Protein AF-I4FUQ5-F1 (afdb_monomer_lite)

pLDDT: mean 87.59, std 12.85, range [34.41, 97.81]

Structure (mmCIF, N/CA/C/O backbone):
data_AF-I4FUQ5-F1
#
_entry.id   AF-I4FUQ5-F1
#
loop_
_atom_site.group_PDB
_atom_site.id
_atom_site.type_symbol
_atom_site.label_atom_id
_atom_site.label_alt_id
_atom_site.label_comp_id
_atom_site.label_asym_id
_atom_site.label_entity_id
_atom_site.label_seq_id
_atom_site.pdbx_PDB_ins_code
_atom_site.Cartn_x
_atom_site.Cartn_y
_atom_site.Cartn_z
_atom_site.occupancy
_atom_site.B_iso_or_equiv
_atom_site.auth_seq_id
_atom_site.auth_comp_id
_atom_site.auth_asym_id
_atom_site.auth_atom_id
_atom_site.pdbx_PDB_model_num
ATOM 1 N N . MET A 1 1 ? -8.227 -35.451 20.566 1.00 37.53 1 MET A N 1
ATOM 2 C CA . MET A 1 1 ? -8.868 -35.447 19.232 1.00 37.53 1 MET A CA 1
ATOM 3 C C . MET A 1 1 ? -7.845 -34.927 18.238 1.00 37.53 1 MET A C 1
ATOM 5 O O . MET A 1 1 ? -7.201 -33.934 18.543 1.00 37.53 1 MET A O 1
ATOM 9 N N . SER A 1 2 ? -7.626 -35.629 17.128 1.00 34.41 2 SER A N 1
ATOM 10 C CA . SER A 1 2 ? -6.652 -35.232 16.102 1.00 34.41 2 SER A CA 1
ATOM 11 C C . SER A 1 2 ? -7.108 -33.928 15.433 1.00 34.41 2 SER A C 1
ATOM 13 O O . SER A 1 2 ? -8.205 -33.858 14.884 1.00 34.41 2 SER A O 1
ATOM 15 N N . GLN A 1 3 ? -6.282 -32.884 15.542 1.00 43.22 3 GLN A N 1
ATOM 16 C CA . GLN A 1 3 ? -6.448 -31.605 14.852 1.00 43.22 3 GLN A CA 1
ATOM 17 C C . GLN A 1 3 ? -5.916 -31.748 13.420 1.00 43.22 3 GLN A C 1
ATOM 19 O O . GLN A 1 3 ? -4.783 -31.378 13.137 1.00 43.22 3 GLN A O 1
ATOM 24 N N . ASN A 1 4 ? -6.712 -32.326 12.520 1.00 37.12 4 ASN A N 1
ATOM 25 C CA . ASN A 1 4 ? -6.339 -32.432 11.111 1.00 37.12 4 ASN A CA 1
ATOM 26 C C . ASN A 1 4 ? -7.228 -31.511 10.266 1.00 37.12 4 ASN A C 1
ATOM 28 O O . ASN A 1 4 ? -8.400 -31.808 10.038 1.00 37.12 4 ASN A O 1
ATOM 32 N N . SER A 1 5 ? -6.655 -30.420 9.758 1.00 45.19 5 SER A N 1
ATOM 33 C CA . SER A 1 5 ? -7.225 -29.661 8.641 1.00 45.19 5 SER A CA 1
ATOM 34 C C . SER A 1 5 ? -6.807 -30.342 7.338 1.00 45.19 5 SER A C 1
ATOM 36 O O . SER A 1 5 ? -5.629 -30.345 6.992 1.00 45.19 5 SER A O 1
ATOM 38 N N . ALA A 1 6 ? -7.751 -30.953 6.619 1.00 46.72 6 ALA A N 1
ATOM 39 C CA . ALA A 1 6 ? -7.481 -31.571 5.322 1.00 46.72 6 ALA A CA 1
ATOM 40 C C . ALA A 1 6 ? -7.713 -30.560 4.188 1.00 46.72 6 ALA A C 1
ATOM 42 O O . ALA A 1 6 ? -8.811 -30.020 4.038 1.00 46.72 6 ALA A O 1
ATOM 43 N N . VAL A 1 7 ? -6.689 -30.327 3.365 1.00 49.34 7 VAL A N 1
ATOM 44 C CA . VAL A 1 7 ? -6.833 -29.611 2.092 1.00 49.34 7 VAL A CA 1
ATOM 45 C C . VAL A 1 7 ? -7.525 -30.554 1.108 1.00 49.34 7 VAL A C 1
ATOM 47 O O . VAL A 1 7 ? -6.993 -31.610 0.777 1.00 49.34 7 VAL A O 1
ATOM 50 N N . LEU A 1 8 ? -8.724 -30.195 0.651 1.00 52.91 8 LEU A N 1
ATOM 51 C CA . LEU A 1 8 ? -9.445 -30.943 -0.377 1.00 52.91 8 LEU A CA 1
ATOM 52 C C . LEU A 1 8 ? -9.228 -30.247 -1.720 1.00 52.91 8 LEU A C 1
ATOM 54 O O . LEU A 1 8 ? -9.838 -29.216 -1.989 1.00 52.91 8 LEU A O 1
ATOM 58 N N . GLY A 1 9 ? -8.392 -30.795 -2.600 1.00 56.84 9 GLY A N 1
ATOM 59 C CA . GLY A 1 9 ? -8.381 -30.321 -3.981 1.00 56.84 9 GLY A CA 1
ATOM 60 C C . GLY A 1 9 ? -7.205 -30.757 -4.837 1.00 56.84 9 GLY A C 1
ATOM 61 O O . GLY A 1 9 ? -6.128 -31.073 -4.349 1.00 56.84 9 GLY A O 1
ATOM 62 N N . ASP A 1 10 ? -7.484 -30.734 -6.135 1.00 54.50 10 ASP A N 1
ATOM 63 C CA . ASP A 1 10 ? -6.560 -30.901 -7.249 1.00 54.50 10 ASP A CA 1
ATOM 64 C C . ASP A 1 10 ? -5.435 -29.853 -7.187 1.00 54.50 10 ASP A C 1
ATOM 66 O O . ASP A 1 10 ? -5.699 -28.647 -7.091 1.00 54.50 10 ASP A O 1
ATOM 70 N N . THR A 1 11 ? -4.187 -30.321 -7.228 1.00 53.25 11 THR A N 1
ATOM 71 C CA . THR A 1 11 ? -2.964 -29.514 -7.148 1.00 53.25 11 THR A CA 1
ATOM 72 C C . THR A 1 11 ? -2.898 -28.458 -8.256 1.00 53.25 11 THR A C 1
ATOM 74 O O . THR A 1 11 ? -2.333 -27.388 -8.039 1.00 53.25 11 THR A O 1
ATOM 77 N N . GLU A 1 12 ? -3.533 -28.697 -9.411 1.00 57.34 12 GLU A N 1
ATOM 78 C CA . GLU A 1 12 ? -3.578 -27.736 -10.524 1.00 57.34 12 GLU A CA 1
ATOM 79 C C . GLU A 1 12 ? -4.635 -26.632 -10.349 1.00 57.34 12 GLU A C 1
ATOM 81 O O . GLU A 1 12 ? -4.610 -25.622 -11.052 1.00 57.34 12 GLU A O 1
ATOM 86 N N . LYS A 1 13 ? -5.555 -26.774 -9.383 1.00 56.06 13 LYS A N 1
ATOM 87 C CA . LYS A 1 13 ? -6.654 -25.820 -9.125 1.00 56.06 13 LYS A CA 1
ATOM 88 C C . LYS A 1 13 ? -6.513 -25.066 -7.803 1.00 56.06 13 LYS A C 1
ATOM 90 O O . LYS A 1 13 ? -7.513 -24.604 -7.258 1.00 56.06 13 LYS A O 1
ATOM 95 N N . GLN A 1 14 ? -5.280 -24.949 -7.305 1.00 57.97 14 GLN A N 1
ATOM 96 C CA . GLN A 1 14 ? -4.905 -24.234 -6.075 1.00 57.97 14 GLN A CA 1
ATOM 97 C C . GLN A 1 14 ? -5.532 -24.766 -4.772 1.00 57.97 14 GLN A C 1
ATOM 99 O O . GLN A 1 14 ? -5.456 -24.094 -3.748 1.00 57.97 14 GLN A O 1
ATOM 104 N N . GLY A 1 15 ? -6.092 -25.984 -4.768 1.00 58.56 15 GLY A N 1
ATOM 105 C CA . GLY A 1 15 ? -6.727 -26.567 -3.581 1.00 58.56 15 GLY A CA 1
ATOM 106 C C . GLY A 1 15 ? -7.978 -25.802 -3.116 1.00 58.56 15 GLY A C 1
ATOM 107 O O . GLY A 1 15 ? -8.166 -24.618 -3.380 1.00 58.56 15 GLY A O 1
ATOM 108 N N . ARG A 1 16 ? -8.898 -26.474 -2.421 1.00 59.69 16 ARG A N 1
ATOM 109 C CA . ARG A 1 16 ? -10.020 -25.806 -1.746 1.00 59.69 16 ARG A CA 1
ATOM 110 C C . ARG A 1 16 ? -9.948 -26.111 -0.257 1.00 59.69 16 ARG A C 1
ATOM 112 O O . ARG A 1 16 ? -9.916 -27.267 0.161 1.00 59.69 16 ARG A O 1
ATOM 119 N N . LEU A 1 17 ? -9.943 -25.062 0.556 1.00 62.62 17 LEU A N 1
ATOM 120 C CA . LEU A 1 17 ? -10.130 -25.194 1.995 1.00 62.62 17 LEU A CA 1
ATOM 121 C C . LEU A 1 17 ? -11.631 -25.261 2.268 1.00 62.62 17 LEU A C 1
ATOM 123 O O . LEU A 1 17 ? -12.370 -24.318 1.986 1.00 62.62 17 LEU A O 1
ATOM 127 N N . ARG A 1 18 ? -12.099 -26.403 2.777 1.00 65.25 18 ARG A N 1
ATOM 128 C CA . ARG A 1 18 ? -13.485 -26.555 3.220 1.00 65.25 18 ARG A CA 1
ATOM 129 C C . ARG A 1 18 ? -13.566 -26.197 4.699 1.00 65.25 18 ARG A C 1
ATOM 131 O O . ARG A 1 18 ? -13.241 -27.018 5.550 1.00 65.25 18 ARG A O 1
ATOM 138 N N . PHE A 1 19 ? -14.038 -24.992 4.992 1.00 65.38 19 PHE A N 1
ATOM 139 C CA . PHE A 1 19 ? -14.399 -24.600 6.350 1.00 65.38 19 PHE A CA 1
ATOM 140 C C . PHE A 1 19 ? -15.843 -25.024 6.631 1.00 65.38 19 PHE A C 1
ATOM 142 O O . PHE A 1 19 ? -16.754 -24.732 5.858 1.00 65.38 19 PHE A O 1
ATOM 149 N N . PHE A 1 20 ? -16.050 -25.758 7.720 1.00 75.38 20 PHE A N 1
ATOM 150 C CA . PHE A 1 20 ? -17.383 -26.057 8.238 1.00 75.38 20 PHE A CA 1
ATOM 151 C C . PHE A 1 20 ? -17.765 -24.987 9.264 1.00 75.38 20 PHE A C 1
ATOM 153 O O . PHE A 1 20 ? -16.900 -24.538 10.014 1.00 75.38 20 PHE A O 1
ATOM 160 N N . GLY A 1 21 ? -19.049 -24.612 9.325 1.00 72.31 21 GLY A N 1
ATOM 161 C CA . GLY A 1 21 ? -19.550 -23.560 10.227 1.00 72.31 21 GLY A CA 1
ATOM 162 C C . GLY A 1 21 ? -19.114 -23.750 11.683 1.00 72.31 21 GLY A C 1
ATOM 163 O O . GLY A 1 21 ? -18.618 -22.809 12.288 1.00 72.31 21 GLY A O 1
ATOM 164 N N . GLN A 1 22 ? -19.119 -24.995 12.171 1.00 75.44 22 GLN A N 1
ATOM 165 C CA . GLN A 1 22 ? -18.639 -25.376 13.509 1.00 75.44 22 GLN A CA 1
ATOM 166 C C . GLN A 1 22 ? -17.194 -24.936 13.831 1.00 75.44 22 GLN A C 1
ATOM 168 O O . GLN A 1 22 ? -16.830 -24.798 14.993 1.00 75.44 22 GLN A O 1
ATOM 173 N N . TYR A 1 23 ? -16.344 -24.738 12.818 1.00 74.75 23 TYR A N 1
ATOM 174 C CA . TYR A 1 23 ? -14.977 -24.238 12.994 1.00 74.75 23 TYR A CA 1
ATOM 175 C C . TYR A 1 23 ? -14.904 -22.711 12.912 1.00 74.75 23 TYR A C 1
ATOM 177 O O . TYR A 1 23 ? -14.039 -22.114 13.541 1.00 74.75 23 TYR A O 1
ATOM 185 N N . MET A 1 24 ? -15.816 -22.080 12.167 1.00 75.50 24 MET A N 1
ATOM 186 C CA . MET A 1 24 ? -15.909 -20.622 12.068 1.00 75.50 24 MET A CA 1
ATOM 187 C C . MET A 1 24 ? -16.569 -19.998 13.301 1.00 75.50 24 MET A C 1
ATOM 189 O O . MET A 1 24 ? -16.210 -18.891 13.681 1.00 75.50 24 MET A O 1
ATOM 193 N N . GLU A 1 25 ? -17.483 -20.720 13.955 1.00 74.75 25 GLU A N 1
ATOM 194 C CA . GLU A 1 25 ? -18.143 -20.294 15.200 1.00 74.75 25 GLU A CA 1
ATOM 195 C C . GLU A 1 25 ? -17.158 -20.046 16.349 1.00 74.75 25 GLU A C 1
ATOM 197 O O . GLU A 1 25 ? -17.418 -19.211 17.210 1.00 74.75 25 GLU A O 1
ATOM 202 N N . ASN A 1 26 ? -16.017 -20.740 16.345 1.00 77.00 26 ASN A N 1
ATOM 203 C CA . ASN A 1 26 ? -14.991 -20.616 17.379 1.00 77.00 26 ASN A CA 1
ATOM 204 C C . ASN A 1 26 ? -13.950 -19.531 17.077 1.00 77.00 26 ASN A C 1
ATOM 206 O O . ASN A 1 26 ? -13.040 -19.332 17.881 1.00 77.00 26 ASN A O 1
ATOM 210 N N . ILE A 1 27 ? -14.038 -18.847 15.930 1.00 78.56 27 ILE A N 1
ATOM 211 C CA . ILE A 1 27 ? -13.129 -17.738 15.641 1.00 78.56 27 ILE A CA 1
ATOM 212 C C . ILE A 1 27 ? -13.541 -16.573 16.547 1.00 78.56 27 ILE A C 1
ATOM 214 O O . ILE A 1 27 ? -14.700 -16.151 16.493 1.00 78.56 27 ILE A O 1
ATOM 218 N N . PRO A 1 28 ? -12.626 -16.030 17.366 1.00 79.44 28 PRO A N 1
ATOM 219 C CA . PRO A 1 28 ? -12.930 -14.944 18.285 1.00 79.44 28 PRO A CA 1
ATOM 220 C C . PRO A 1 28 ? -13.048 -13.618 17.521 1.00 79.44 28 PRO A C 1
ATOM 222 O O . PRO A 1 28 ? -12.237 -12.722 17.697 1.00 79.44 28 PRO A O 1
ATOM 225 N N . ILE A 1 29 ? -14.041 -13.480 16.641 1.00 81.06 29 ILE A N 1
ATOM 226 C CA . ILE A 1 29 ? -14.344 -12.215 15.966 1.00 81.06 29 ILE A CA 1
ATOM 227 C C . ILE A 1 29 ? -15.150 -11.355 16.935 1.00 81.06 29 ILE A C 1
ATOM 229 O O . ILE A 1 29 ? -16.243 -11.739 17.368 1.00 81.06 29 ILE A O 1
ATOM 233 N N . ARG A 1 30 ? -14.624 -10.176 17.282 1.00 81.00 30 ARG A N 1
ATOM 234 C CA . ARG A 1 30 ? -15.309 -9.255 18.194 1.00 81.00 30 ARG A CA 1
ATOM 235 C C . ARG A 1 30 ? -16.630 -8.779 17.576 1.00 81.00 30 ARG A C 1
ATOM 237 O O . ARG A 1 30 ? -16.659 -8.283 16.453 1.00 81.00 30 ARG A O 1
ATOM 244 N N . LYS A 1 31 ? -17.732 -8.909 18.321 1.00 83.44 31 LYS A N 1
ATOM 245 C CA . LYS A 1 31 ? -19.033 -8.341 17.933 1.00 83.44 31 LYS A CA 1
ATOM 246 C C . LYS A 1 31 ? -19.037 -6.840 18.214 1.00 83.44 31 LYS A C 1
ATOM 248 O O . LYS A 1 31 ? -18.689 -6.427 19.317 1.00 83.44 31 LYS A O 1
ATOM 253 N N . ILE A 1 32 ? -19.443 -6.055 17.223 1.00 85.88 32 ILE A N 1
ATOM 254 C CA . ILE A 1 32 ? -19.489 -4.592 17.295 1.00 85.88 32 ILE A CA 1
ATOM 255 C C . ILE A 1 32 ? -20.941 -4.177 17.523 1.00 85.88 32 ILE A C 1
ATOM 257 O O . ILE A 1 32 ? -21.824 -4.535 16.742 1.00 85.88 32 ILE A O 1
ATOM 261 N N . SER A 1 33 ? -21.181 -3.447 18.610 1.00 86.44 33 SER A N 1
ATOM 262 C CA . SER A 1 33 ? -22.507 -2.948 18.979 1.00 86.44 33 SER A CA 1
ATOM 263 C C . SER A 1 33 ? -22.611 -1.467 18.629 1.00 86.44 33 SER A C 1
ATOM 265 O O . SER A 1 33 ? -21.874 -0.656 19.177 1.00 86.44 33 SER A O 1
ATOM 267 N N . PHE A 1 34 ? -23.550 -1.113 17.752 1.00 89.06 34 PHE A N 1
ATOM 268 C CA . PHE A 1 34 ? -23.833 0.274 17.366 1.00 89.06 34 PHE A CA 1
ATOM 269 C C . PHE A 1 34 ? -24.807 0.913 18.358 1.00 89.06 34 PHE A C 1
ATOM 271 O O . PHE A 1 34 ? -26.011 0.984 18.112 1.00 89.06 34 PHE A O 1
ATOM 278 N N . ASN A 1 35 ? -24.285 1.298 19.519 1.00 88.38 35 ASN A N 1
ATOM 279 C CA . ASN A 1 35 ? -25.050 1.851 20.637 1.00 88.38 35 ASN A CA 1
ATOM 280 C C . ASN A 1 35 ? -24.864 3.371 20.796 1.00 88.38 35 ASN A C 1
ATOM 282 O O . ASN A 1 35 ? -25.662 4.009 21.488 1.00 88.38 35 ASN A O 1
ATOM 286 N N . THR A 1 36 ? -23.855 3.960 20.148 1.00 89.56 36 THR A N 1
ATOM 287 C CA . THR A 1 36 ? -23.584 5.392 20.215 1.00 89.56 36 THR A CA 1
ATOM 288 C C . THR A 1 36 ? -24.557 6.149 19.313 1.00 89.56 36 THR A C 1
ATOM 290 O O . THR A 1 36 ? -24.832 5.755 18.178 1.00 89.56 36 THR A O 1
ATOM 293 N N . ASN A 1 37 ? -25.090 7.271 19.809 1.00 93.38 37 ASN A N 1
ATOM 294 C CA . ASN A 1 37 ? -25.906 8.176 18.998 1.00 93.38 37 ASN A CA 1
ATOM 295 C C . ASN A 1 37 ? -25.116 8.644 17.756 1.00 93.38 37 ASN A C 1
ATOM 297 O O . ASN A 1 37 ? -23.931 8.967 17.863 1.00 93.38 37 ASN A O 1
ATOM 301 N N . SER A 1 38 ? -25.785 8.713 16.600 1.00 89.94 38 SER A N 1
ATOM 302 C CA . SER A 1 38 ? -25.193 9.099 15.313 1.00 89.94 38 SER A CA 1
ATOM 303 C C . SER A 1 38 ? -24.398 10.403 15.355 1.00 89.94 38 SER A C 1
ATOM 305 O O . SER A 1 38 ? -23.303 10.454 14.802 1.00 89.94 38 SER A O 1
ATOM 307 N N . ASP A 1 39 ? -24.902 11.433 16.038 1.00 91.44 39 ASP A N 1
ATOM 308 C CA . ASP A 1 39 ? -24.267 12.754 16.075 1.00 91.44 39 ASP A CA 1
ATOM 309 C C . ASP A 1 39 ? -22.948 12.703 16.848 1.00 91.44 39 ASP A C 1
ATOM 311 O O . ASP A 1 39 ? -21.932 13.246 16.416 1.00 91.44 39 ASP A O 1
ATOM 315 N N . ARG A 1 40 ? -22.943 11.981 17.976 1.00 90.69 40 ARG A N 1
ATOM 316 C CA . ARG A 1 40 ? -21.732 11.746 18.769 1.00 90.69 40 ARG A CA 1
ATOM 317 C C . ARG A 1 40 ? -20.725 10.913 17.985 1.00 90.69 40 ARG A C 1
ATOM 319 O O . ARG A 1 40 ? -19.549 11.258 17.974 1.00 90.69 40 ARG A O 1
ATOM 326 N N . ARG A 1 41 ? -21.182 9.853 17.313 1.00 92.56 41 ARG A N 1
ATOM 327 C CA . ARG A 1 41 ? -20.317 8.974 16.516 1.00 92.56 41 ARG A CA 1
ATOM 328 C C . ARG A 1 41 ? -19.611 9.753 15.408 1.00 92.56 41 ARG A C 1
ATOM 330 O O . ARG A 1 41 ? -18.393 9.661 15.285 1.00 92.56 41 ARG A O 1
ATOM 337 N N . GLN A 1 42 ? -20.356 10.591 14.687 1.00 92.38 42 GLN A N 1
ATOM 338 C CA . GLN A 1 42 ? -19.817 11.449 13.634 1.00 92.38 42 GLN A CA 1
ATOM 339 C C . GLN A 1 42 ? -18.796 12.461 14.179 1.00 92.38 42 GLN A C 1
ATOM 341 O O . GLN A 1 42 ? -17.697 12.574 13.643 1.00 92.38 42 GLN A O 1
ATOM 346 N N . GLN A 1 43 ? -19.116 13.159 15.273 1.00 93.38 43 GLN A N 1
ATOM 347 C CA . GLN A 1 43 ? -18.197 14.125 15.892 1.00 93.38 43 GLN A CA 1
ATOM 348 C C . GLN A 1 43 ? -16.905 13.464 16.389 1.00 93.38 43 GLN A C 1
ATOM 350 O O . GLN A 1 43 ? -15.816 14.014 16.214 1.00 93.38 43 GLN A O 1
ATOM 355 N N . SER A 1 44 ? -17.015 12.284 17.003 1.00 92.06 44 SER A N 1
ATOM 356 C CA . SER A 1 44 ? -15.860 11.508 17.454 1.00 92.06 44 SER A CA 1
ATOM 357 C C . SER A 1 44 ? -15.006 11.032 16.283 1.00 92.06 44 SER A C 1
ATOM 359 O O . SER A 1 44 ? -13.788 11.174 16.338 1.00 92.06 44 SER A O 1
ATOM 361 N N . LEU A 1 45 ? -15.621 10.547 15.202 1.00 92.81 45 LEU A N 1
ATOM 362 C CA . LEU A 1 45 ? -14.900 10.163 13.992 1.00 92.81 45 LEU A CA 1
ATOM 363 C C . LEU A 1 45 ? -14.138 11.352 13.392 1.00 92.81 45 LEU A C 1
ATOM 365 O O . LEU A 1 45 ? -12.947 11.246 13.122 1.00 92.81 45 LEU A O 1
ATOM 369 N N . GLU A 1 46 ? -14.785 12.508 13.238 1.00 92.44 46 GLU A N 1
ATOM 370 C CA . GLU A 1 46 ? -14.138 13.719 12.716 1.00 92.44 46 GLU A CA 1
ATOM 371 C C . GLU A 1 46 ? -12.968 14.185 13.586 1.00 92.44 46 GLU A C 1
ATOM 373 O O . GLU A 1 46 ? -11.961 14.679 13.071 1.00 92.44 46 GLU A O 1
ATOM 378 N N . LYS A 1 47 ? -13.083 14.026 14.907 1.00 92.56 47 LYS A N 1
ATOM 379 C CA . LYS A 1 47 ? -11.989 14.305 15.835 1.00 92.56 47 LYS A CA 1
ATOM 380 C C . LYS A 1 47 ? -10.825 13.333 15.623 1.00 92.56 47 LYS A C 1
ATOM 382 O O . LYS A 1 47 ? -9.701 13.792 15.439 1.00 92.56 47 LYS A O 1
ATOM 387 N N . LEU A 1 48 ? -11.096 12.028 15.548 1.00 92.38 48 LEU A N 1
ATOM 388 C CA . LEU A 1 48 ? -10.081 11.001 15.286 1.00 92.38 48 LEU A CA 1
ATOM 389 C C . LEU A 1 48 ? -9.370 11.225 13.944 1.00 92.38 48 LEU A C 1
ATOM 391 O O . LEU A 1 48 ? -8.149 11.109 13.869 1.00 92.38 48 LEU A O 1
ATOM 395 N N . ILE A 1 49 ? -10.111 11.614 12.903 1.00 89.25 49 ILE A N 1
ATOM 396 C CA . ILE A 1 49 ? -9.551 11.946 11.586 1.00 89.25 49 ILE A CA 1
ATOM 397 C C . ILE A 1 49 ? -8.612 13.156 11.672 1.00 89.25 49 ILE A C 1
ATOM 399 O O . ILE A 1 49 ? -7.573 13.168 11.017 1.00 89.25 49 ILE A O 1
ATOM 403 N N . LYS A 1 50 ? -8.922 14.172 12.486 1.00 87.56 50 LYS A N 1
ATOM 404 C CA . LYS A 1 50 ? -8.012 15.316 12.691 1.00 87.56 50 LYS A CA 1
ATOM 405 C C . LYS A 1 50 ? -6.736 14.900 13.420 1.00 87.56 50 LYS A C 1
ATOM 407 O O . LYS A 1 50 ? -5.655 15.343 13.041 1.00 87.56 50 LYS A O 1
ATOM 412 N N . SER A 1 51 ? -6.858 14.017 14.408 1.00 82.69 51 SER A N 1
ATOM 413 C CA . SER A 1 51 ? -5.727 13.467 15.163 1.00 82.69 51 SER A CA 1
ATOM 414 C C . SER A 1 51 ? -4.899 12.449 14.364 1.00 82.69 51 SER A C 1
ATOM 416 O O . SER A 1 51 ? -3.807 12.091 14.791 1.00 82.69 51 SER A O 1
ATOM 418 N N . TYR A 1 52 ? -5.359 12.009 13.185 1.00 76.75 52 TYR A N 1
ATOM 419 C CA . TYR A 1 52 ? -4.675 11.030 12.325 1.00 76.75 52 TYR A CA 1
ATOM 420 C C . TYR A 1 52 ? -3.237 11.419 11.944 1.00 76.75 52 TYR A C 1
ATOM 422 O O . TYR A 1 52 ? -2.400 10.544 11.734 1.00 76.75 52 TYR A O 1
ATOM 430 N N . GLN A 1 53 ? -2.926 12.718 11.892 1.00 72.19 53 GLN A N 1
ATOM 431 C CA . GLN A 1 53 ? -1.564 13.198 11.626 1.00 72.19 53 GLN A CA 1
ATOM 432 C C . GLN A 1 53 ? -0.583 12.843 12.759 1.00 72.19 53 GLN A C 1
ATOM 434 O O . GLN A 1 53 ? 0.618 12.723 12.524 1.00 72.19 53 GLN A O 1
ATOM 439 N N . GLU A 1 54 ? -1.085 12.633 13.978 1.00 83.06 54 GLU A N 1
ATOM 440 C CA . GLU A 1 54 ? -0.298 12.326 15.168 1.00 83.06 54 GLU A CA 1
ATOM 441 C C . GLU A 1 54 ? -0.662 10.940 15.714 1.00 83.06 54 GLU A C 1
ATOM 443 O O . GLU A 1 54 ? -1.554 10.768 16.546 1.00 83.06 54 GLU A O 1
ATOM 448 N N . LYS A 1 55 ? 0.091 9.925 15.269 1.00 84.06 55 LYS A N 1
ATOM 449 C CA . LYS A 1 55 ? -0.118 8.505 15.611 1.00 84.06 55 LYS A CA 1
ATOM 450 C C . LYS A 1 55 ? -0.316 8.240 17.112 1.00 84.06 55 LYS A C 1
ATOM 452 O O . LYS A 1 55 ? -1.108 7.382 17.484 1.00 84.06 55 LYS A O 1
ATOM 457 N N . GLN A 1 56 ? 0.404 8.941 17.987 1.00 84.69 56 GLN A N 1
ATOM 458 C CA . GLN A 1 56 ? 0.282 8.732 19.435 1.00 84.69 56 GLN A CA 1
ATOM 459 C C . GLN A 1 56 ? -1.035 9.270 20.002 1.00 84.69 56 GLN A C 1
ATOM 461 O O . GLN A 1 56 ? -1.611 8.643 20.889 1.00 84.69 56 GLN A O 1
ATOM 466 N N . GLU A 1 57 ? -1.523 10.399 19.492 1.00 87.44 57 GLU A N 1
ATOM 467 C CA . GLU A 1 57 ? -2.750 11.027 19.981 1.00 87.44 57 GLU A CA 1
ATOM 468 C C . GLU A 1 57 ? -3.980 10.227 19.554 1.00 87.44 57 GLU A C 1
ATOM 470 O O . GLU A 1 57 ? -4.802 9.877 20.402 1.00 87.44 57 GLU A O 1
ATOM 475 N N . ILE A 1 58 ? -4.052 9.803 18.285 1.00 91.38 58 ILE A N 1
ATOM 476 C CA . ILE A 1 58 ? -5.163 8.960 17.820 1.00 91.38 58 ILE A CA 1
ATOM 477 C C . ILE A 1 58 ? -5.252 7.642 18.607 1.00 91.38 58 ILE A C 1
ATOM 479 O O . ILE A 1 58 ? -6.347 7.207 18.957 1.00 91.38 58 ILE A O 1
ATOM 483 N N . LEU A 1 59 ? -4.118 7.025 18.961 1.00 91.69 59 LEU A N 1
ATOM 484 C CA . LEU A 1 59 ? -4.113 5.786 19.743 1.00 91.69 59 LEU A CA 1
ATOM 485 C C . LEU A 1 59 ? -4.647 5.992 21.167 1.00 91.69 59 LEU A C 1
ATOM 487 O O . LEU A 1 59 ? -5.408 5.152 21.645 1.00 91.69 59 LEU A O 1
ATOM 491 N N . LYS A 1 60 ? -4.304 7.106 21.829 1.00 91.44 60 LYS A N 1
ATOM 492 C CA . LYS A 1 60 ? -4.854 7.448 23.154 1.00 91.44 60 LYS A CA 1
ATOM 493 C C . LYS A 1 60 ? -6.367 7.653 23.096 1.00 91.44 60 LYS A C 1
ATOM 495 O O . LYS A 1 60 ? -7.085 7.141 23.954 1.00 91.44 60 LYS A O 1
ATOM 500 N N . GLU A 1 61 ? -6.856 8.363 22.080 1.00 92.19 61 GLU A N 1
ATOM 501 C CA . GLU A 1 61 ? -8.294 8.588 21.895 1.00 92.19 61 GLU A CA 1
ATOM 502 C C . GLU A 1 61 ? -9.049 7.277 21.635 1.00 92.19 61 GLU A C 1
ATOM 504 O O . GLU A 1 61 ? -10.106 7.031 22.219 1.00 92.19 61 GLU A O 1
ATOM 509 N N . ILE A 1 62 ? -8.482 6.391 20.814 1.00 93.38 62 ILE A N 1
ATOM 510 C CA . ILE A 1 62 ? -9.059 5.071 20.540 1.00 93.38 62 ILE A CA 1
ATOM 511 C C . ILE A 1 62 ? -9.129 4.221 21.811 1.00 93.38 62 ILE A C 1
ATOM 513 O O . ILE A 1 62 ? -10.154 3.590 22.061 1.00 93.38 62 ILE A O 1
ATOM 517 N N . GLU A 1 63 ? -8.099 4.233 22.660 1.00 92.94 63 GLU A N 1
ATOM 518 C CA . GLU A 1 63 ? -8.155 3.537 23.950 1.00 92.94 63 GLU A CA 1
ATOM 519 C C . GLU A 1 63 ? -9.266 4.064 24.862 1.00 92.94 63 GLU A C 1
ATOM 521 O O . GLU A 1 63 ? -9.915 3.279 25.555 1.00 92.94 63 GLU A O 1
ATOM 526 N N . GLU A 1 64 ? -9.505 5.379 24.884 1.00 93.25 64 GLU A N 1
ATOM 527 C CA . GLU A 1 64 ? -10.616 5.955 25.646 1.00 93.25 64 GLU A CA 1
ATOM 528 C C . GLU A 1 64 ? -11.971 5.449 25.153 1.00 93.25 64 GLU A C 1
ATOM 530 O O . GLU A 1 64 ? -12.811 5.074 25.975 1.00 93.25 64 GLU A O 1
ATOM 535 N N . HIS A 1 65 ? -12.169 5.391 23.835 1.00 93.06 65 HIS A N 1
ATOM 536 C CA . HIS A 1 65 ? -13.386 4.845 23.236 1.00 93.06 65 HIS A CA 1
ATOM 537 C C . HIS A 1 65 ? -13.549 3.347 23.530 1.00 93.06 65 HIS A C 1
ATOM 539 O O . HIS A 1 65 ? -14.638 2.913 23.908 1.00 93.06 65 HIS A O 1
ATOM 545 N N . ILE A 1 66 ? -12.465 2.563 23.471 1.00 91.81 66 ILE A N 1
ATOM 546 C CA . ILE A 1 66 ? -12.480 1.140 23.848 1.00 91.81 66 ILE A CA 1
ATOM 547 C C . ILE A 1 66 ? -12.885 0.972 25.321 1.00 91.81 66 ILE A C 1
ATOM 549 O O . ILE A 1 66 ? -13.741 0.139 25.620 1.00 91.81 66 ILE A O 1
ATOM 553 N N . ARG A 1 67 ? -12.328 1.778 26.240 1.00 92.00 67 ARG A N 1
ATOM 554 C CA . ARG A 1 67 ? -12.673 1.746 27.678 1.00 92.00 67 ARG A CA 1
ATOM 555 C C . ARG A 1 67 ? -14.131 2.111 27.961 1.00 92.00 67 ARG A C 1
ATOM 557 O O . ARG A 1 67 ? -14.682 1.650 28.954 1.00 92.00 67 ARG A O 1
ATOM 564 N N . ARG A 1 68 ? -14.743 2.946 27.118 1.00 91.56 68 ARG A N 1
ATOM 565 C CA . ARG A 1 68 ? -16.158 3.347 27.211 1.00 91.56 68 ARG A CA 1
ATOM 566 C C . ARG A 1 68 ? -17.112 2.391 26.494 1.00 91.56 68 ARG A C 1
ATOM 568 O O . ARG A 1 68 ? -18.302 2.677 26.438 1.00 91.56 68 ARG A O 1
ATOM 575 N N . GLU A 1 69 ? -16.600 1.289 25.945 1.00 89.94 69 GLU A N 1
ATOM 576 C CA . GLU A 1 69 ? -17.355 0.333 25.124 1.00 89.94 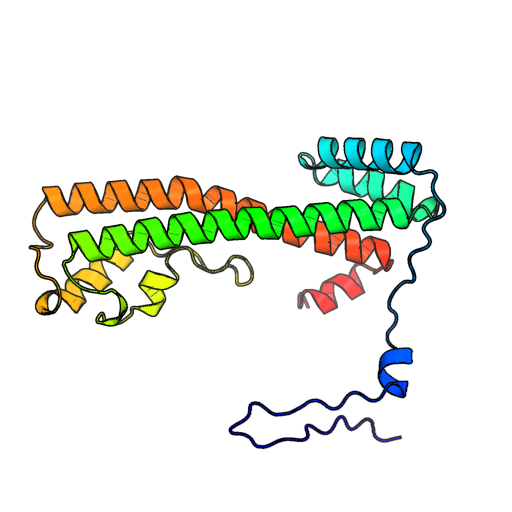69 GLU A CA 1
ATOM 577 C C . GLU A 1 69 ? -17.970 0.949 23.848 1.00 89.94 69 GLU A C 1
ATOM 579 O O . GLU A 1 69 ? -18.872 0.375 23.237 1.00 89.94 69 GLU A O 1
ATOM 584 N N . GLU A 1 70 ? -17.423 2.077 23.382 1.00 91.50 70 GLU A N 1
ATOM 585 C CA . GLU A 1 70 ? -17.813 2.784 22.152 1.00 91.50 70 GLU A CA 1
ATOM 586 C C . GLU A 1 70 ? -17.134 2.143 20.924 1.00 91.50 70 GLU A C 1
ATOM 588 O O . GLU A 1 70 ? -16.398 2.771 20.161 1.00 91.50 70 GLU A O 1
ATOM 593 N N . THR A 1 71 ? -17.321 0.829 20.768 1.00 91.19 71 THR A N 1
ATOM 594 C CA . THR A 1 71 ? -16.653 0.028 19.721 1.00 91.19 71 THR A CA 1
ATOM 595 C C . THR A 1 71 ? -17.100 0.373 18.301 1.00 91.19 71 THR A C 1
ATOM 597 O O . THR A 1 71 ? -16.373 0.097 17.351 1.00 91.19 71 THR A O 1
ATOM 600 N N . ASP A 1 72 ? -18.266 0.996 18.147 1.00 93.75 72 ASP A N 1
ATOM 601 C CA . ASP A 1 72 ? -18.773 1.488 16.869 1.00 93.75 72 ASP A CA 1
ATOM 602 C C . ASP A 1 72 ? -17.994 2.703 16.344 1.00 93.75 72 ASP A C 1
ATOM 604 O O . ASP A 1 72 ? -17.774 2.807 15.142 1.00 93.75 72 ASP A O 1
ATOM 608 N N . ILE A 1 73 ? -17.484 3.571 17.222 1.00 94.12 73 ILE A N 1
ATOM 609 C CA . ILE A 1 73 ? -16.560 4.647 16.823 1.00 94.12 73 ILE A CA 1
ATOM 610 C C . ILE A 1 73 ? -15.234 4.056 16.316 1.00 94.12 73 ILE A C 1
ATOM 612 O O . ILE A 1 73 ? -14.701 4.502 15.300 1.00 94.12 73 ILE A O 1
ATOM 616 N N . VAL A 1 74 ? -14.713 3.026 16.996 1.00 93.69 74 VAL A N 1
ATOM 617 C CA . VAL A 1 74 ? -13.477 2.329 16.586 1.00 93.69 74 VAL A CA 1
ATOM 618 C C . VAL A 1 74 ? -13.667 1.614 15.244 1.00 93.69 74 VAL A C 1
ATOM 620 O O . VAL A 1 74 ? -12.778 1.623 14.395 1.00 93.69 74 VAL A O 1
ATOM 623 N N . HIS A 1 75 ? -14.842 1.024 15.025 1.00 94.00 75 HIS A N 1
ATOM 624 C CA . HIS A 1 75 ? -15.219 0.459 13.734 1.00 94.00 75 HIS A CA 1
ATOM 625 C C . HIS A 1 75 ? -15.192 1.508 12.620 1.00 94.00 75 HIS A C 1
ATOM 627 O O . HIS A 1 75 ? -14.605 1.265 11.568 1.00 94.00 75 HIS A O 1
ATOM 633 N N . ASP A 1 76 ? -15.799 2.672 12.850 1.00 95.00 76 ASP A N 1
ATOM 634 C CA . ASP A 1 76 ? -15.918 3.708 11.827 1.00 95.00 76 ASP A CA 1
ATOM 635 C C . ASP A 1 76 ? -14.551 4.288 11.431 1.00 95.00 76 ASP A C 1
ATOM 637 O O . ASP A 1 76 ? -14.300 4.496 10.243 1.00 95.00 76 ASP A O 1
ATOM 641 N N . ILE A 1 77 ? -13.626 4.470 12.385 1.00 94.94 77 ILE A N 1
ATOM 642 C CA . ILE A 1 77 ? -12.256 4.887 12.047 1.00 94.94 77 ILE A CA 1
ATOM 643 C C . ILE A 1 77 ? -11.495 3.787 11.297 1.00 94.94 77 ILE A C 1
ATOM 645 O O . ILE A 1 77 ? -10.803 4.092 10.331 1.00 94.94 77 ILE A O 1
ATOM 649 N N . LEU A 1 78 ? -11.649 2.508 11.662 1.00 95.19 78 LEU A N 1
ATOM 650 C CA . LEU A 1 78 ? -11.042 1.401 10.911 1.00 95.19 78 LEU A CA 1
ATOM 651 C C . LEU A 1 78 ? -11.576 1.332 9.473 1.00 95.19 78 LEU A C 1
ATOM 653 O O . LEU A 1 78 ? -10.799 1.136 8.539 1.00 95.19 78 LEU A O 1
ATOM 657 N N . ALA A 1 79 ? -12.882 1.539 9.287 1.00 95.75 79 ALA A N 1
ATOM 658 C CA . ALA A 1 79 ? -13.501 1.607 7.968 1.00 95.75 79 ALA A CA 1
ATOM 659 C C . ALA A 1 79 ? -12.949 2.784 7.147 1.00 95.75 79 ALA A C 1
ATOM 661 O O . ALA A 1 79 ? -12.575 2.596 5.989 1.00 95.75 79 ALA A O 1
ATOM 662 N N . TYR A 1 80 ? -12.820 3.963 7.762 1.00 95.06 80 TYR A N 1
ATOM 663 C CA . TYR A 1 80 ? -12.207 5.133 7.133 1.00 95.06 80 TYR A CA 1
ATOM 664 C C . TYR A 1 80 ? -10.752 4.870 6.715 1.00 95.06 80 TYR A C 1
ATOM 666 O O . TYR A 1 80 ? -10.380 5.136 5.575 1.00 95.06 80 TYR A O 1
ATOM 674 N N . LEU A 1 81 ? -9.923 4.303 7.599 1.00 94.94 81 LEU A N 1
ATOM 675 C CA . LEU A 1 81 ? -8.522 3.996 7.288 1.00 94.94 81 LEU A CA 1
ATOM 676 C C . LEU A 1 81 ? -8.404 2.976 6.146 1.00 94.94 81 LEU A C 1
ATOM 678 O O . LEU A 1 81 ? -7.568 3.142 5.257 1.00 94.94 81 LEU A O 1
ATOM 682 N N . ALA A 1 82 ? -9.270 1.959 6.121 1.00 95.94 82 ALA A N 1
ATOM 683 C CA . ALA A 1 82 ? -9.3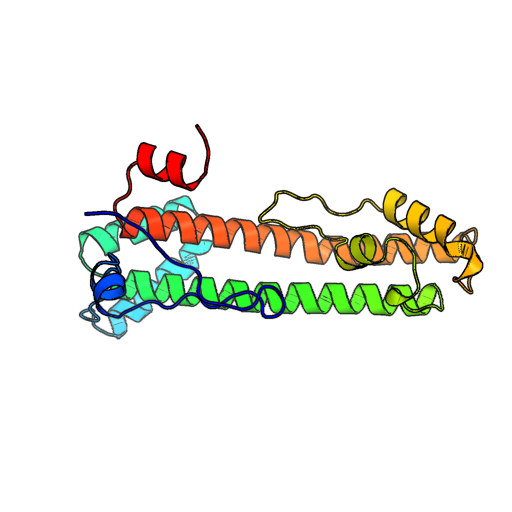22 0.993 5.028 1.00 95.94 82 ALA A CA 1
ATOM 684 C C . ALA A 1 82 ? -9.707 1.651 3.690 1.00 95.94 82 ALA A C 1
ATOM 686 O O . ALA A 1 82 ? -9.126 1.334 2.650 1.00 95.94 82 ALA A O 1
ATOM 687 N N . GLU A 1 83 ? -10.649 2.597 3.704 1.00 96.06 83 GLU A N 1
ATOM 688 C CA . GLU A 1 83 ? -10.999 3.387 2.522 1.00 96.06 83 GLU A CA 1
ATOM 689 C C . GLU A 1 83 ? -9.813 4.234 2.041 1.00 96.06 83 GLU A C 1
ATOM 691 O O . GLU A 1 83 ? -9.467 4.185 0.857 1.00 96.06 83 GLU A O 1
ATOM 696 N N . GLN A 1 84 ? -9.103 4.901 2.957 1.00 94.19 84 GLN A N 1
ATOM 697 C CA . GLN A 1 84 ? -7.886 5.651 2.633 1.00 94.19 84 GLN A CA 1
ATOM 698 C C . GLN A 1 84 ? -6.801 4.761 2.007 1.00 94.19 84 GLN A C 1
ATOM 700 O O . GLN A 1 84 ? -6.193 5.141 1.006 1.00 94.19 84 GLN A O 1
ATOM 705 N N . MET A 1 85 ? -6.594 3.535 2.503 1.00 94.94 85 MET A N 1
ATOM 706 C CA . MET A 1 85 ? -5.660 2.588 1.875 1.00 94.94 85 MET A CA 1
ATOM 707 C C . MET A 1 85 ? -6.053 2.247 0.433 1.00 94.94 85 MET A C 1
ATOM 709 O O . MET A 1 85 ? -5.186 2.138 -0.441 1.00 94.94 85 MET A O 1
ATOM 713 N N . ILE A 1 86 ? -7.351 2.082 0.159 1.00 96.12 86 ILE A N 1
ATOM 714 C CA . ILE A 1 86 ? -7.852 1.815 -1.195 1.00 96.12 86 ILE A CA 1
ATOM 715 C C . ILE A 1 86 ? -7.573 3.011 -2.108 1.00 96.12 86 ILE A C 1
ATOM 717 O O . ILE A 1 86 ? -7.108 2.817 -3.236 1.00 96.12 86 ILE A O 1
ATOM 721 N N . GLU A 1 87 ? -7.839 4.229 -1.643 1.00 96.75 87 GLU A N 1
ATOM 722 C CA . GLU A 1 87 ? -7.597 5.463 -2.396 1.00 96.75 87 GLU A CA 1
ATOM 723 C C . GLU A 1 87 ? -6.112 5.657 -2.707 1.00 96.75 87 GLU A C 1
ATOM 725 O O . GLU A 1 87 ? -5.742 5.749 -3.882 1.00 96.75 87 GLU A O 1
ATOM 730 N N . ILE A 1 88 ? -5.246 5.584 -1.693 1.00 95.19 88 ILE A N 1
ATOM 731 C CA . ILE A 1 88 ? -3.792 5.705 -1.857 1.00 95.19 88 ILE A CA 1
ATOM 732 C C . ILE A 1 88 ? -3.270 4.626 -2.814 1.00 95.19 88 ILE A C 1
ATOM 734 O O . ILE A 1 88 ? -2.464 4.901 -3.708 1.00 95.19 88 ILE A O 1
ATOM 738 N N . ASN A 1 89 ? -3.752 3.383 -2.697 1.00 95.44 89 ASN A N 1
ATOM 739 C CA . ASN A 1 89 ? -3.343 2.317 -3.607 1.00 95.44 89 ASN A CA 1
ATOM 740 C C . ASN A 1 89 ? -3.828 2.577 -5.046 1.00 95.44 89 ASN A C 1
ATOM 742 O O . ASN A 1 89 ? -3.085 2.301 -5.988 1.00 95.44 89 ASN A O 1
ATOM 746 N N . ARG A 1 90 ? -5.023 3.148 -5.258 1.00 97.31 90 ARG A N 1
ATOM 747 C CA . ARG A 1 90 ? -5.486 3.555 -6.600 1.00 97.31 90 ARG A CA 1
ATOM 748 C C . ARG A 1 90 ? -4.572 4.617 -7.207 1.00 97.31 90 ARG A C 1
ATOM 750 O O . ARG A 1 90 ? -4.192 4.475 -8.371 1.00 97.31 90 ARG A O 1
ATOM 757 N N . GLU A 1 91 ? -4.193 5.636 -6.441 1.00 97.00 91 GLU A N 1
ATOM 758 C CA . GLU A 1 91 ? -3.271 6.685 -6.894 1.00 97.00 91 GLU A CA 1
ATOM 759 C C . GLU A 1 91 ? -1.884 6.127 -7.215 1.00 97.00 91 GLU A C 1
ATOM 761 O O . GLU A 1 91 ? -1.361 6.353 -8.310 1.00 97.00 91 GLU A O 1
ATOM 766 N N . LYS A 1 92 ? -1.344 5.293 -6.322 1.00 96.75 92 LYS A N 1
ATOM 767 C CA . LYS A 1 92 ? -0.080 4.578 -6.525 1.00 96.75 92 LYS A CA 1
ATOM 768 C C . LYS A 1 92 ? -0.097 3.777 -7.829 1.00 96.75 92 LYS A C 1
ATOM 770 O O . LYS A 1 92 ? 0.810 3.891 -8.650 1.00 96.75 92 LYS A O 1
ATOM 775 N N . GLN A 1 93 ? -1.148 2.985 -8.061 1.00 96.50 93 GLN A N 1
ATOM 776 C CA . GLN A 1 93 ? -1.281 2.183 -9.283 1.00 96.50 93 GLN A CA 1
ATOM 777 C C . GLN A 1 93 ? -1.452 3.045 -10.539 1.00 96.50 93 GLN A C 1
ATOM 779 O O . GLN A 1 93 ? -0.989 2.662 -11.615 1.00 96.50 93 GLN A O 1
ATOM 784 N N . LYS A 1 94 ? -2.119 4.199 -10.432 1.00 97.44 94 LYS A N 1
ATOM 785 C CA . LYS A 1 94 ? -2.272 5.151 -11.539 1.00 97.44 94 LYS A CA 1
ATOM 786 C C . LYS A 1 94 ? -0.918 5.723 -11.962 1.00 97.44 94 LYS A C 1
ATOM 788 O O . LYS A 1 94 ? -0.621 5.714 -13.156 1.00 97.44 94 LYS A O 1
ATOM 793 N N . GLU A 1 95 ? -0.106 6.171 -11.010 1.00 97.81 95 GLU A N 1
ATOM 794 C CA . GLU A 1 95 ? 1.221 6.735 -11.278 1.00 97.81 95 GLU A CA 1
ATOM 795 C C . GLU A 1 95 ? 2.194 5.670 -11.811 1.00 97.81 95 GLU A C 1
ATOM 797 O O . GLU A 1 95 ? 2.816 5.900 -12.847 1.00 97.81 95 GLU A O 1
ATOM 802 N N . ILE A 1 96 ? 2.222 4.461 -11.226 1.00 97.19 96 ILE A N 1
ATOM 803 C CA . ILE A 1 96 ? 3.005 3.327 -11.758 1.00 97.19 96 ILE A CA 1
ATOM 804 C C . ILE A 1 96 ? 2.640 3.066 -13.224 1.00 97.19 96 ILE A C 1
ATOM 806 O O . ILE A 1 96 ? 3.508 3.031 -14.092 1.00 97.19 96 ILE A O 1
ATOM 810 N N . LYS A 1 97 ? 1.345 2.927 -13.541 1.00 97.12 97 LYS A N 1
ATOM 811 C CA . LYS A 1 97 ? 0.897 2.697 -14.926 1.00 97.12 97 LYS A CA 1
ATOM 812 C C . LYS A 1 97 ? 1.282 3.845 -15.857 1.00 97.12 97 LYS A C 1
ATOM 814 O O . LYS A 1 97 ? 1.590 3.590 -17.020 1.00 97.12 97 LYS A O 1
ATOM 819 N N . SER A 1 98 ? 1.239 5.085 -15.372 1.00 97.19 98 SER A N 1
ATOM 820 C CA . SER A 1 98 ? 1.647 6.265 -16.137 1.00 97.19 98 SER A CA 1
ATOM 821 C C . SER A 1 98 ? 3.127 6.191 -16.510 1.00 97.19 98 SER A C 1
ATOM 823 O O . SER A 1 98 ? 3.461 6.263 -17.694 1.00 97.19 98 SER A O 1
ATOM 825 N N . PHE A 1 99 ? 3.995 5.948 -15.526 1.00 97.44 99 PHE A N 1
ATOM 826 C CA . PHE A 1 99 ? 5.432 5.822 -15.746 1.00 97.44 99 PHE A CA 1
ATOM 827 C C . PHE A 1 99 ? 5.781 4.640 -16.661 1.00 97.44 99 PHE A C 1
ATOM 829 O O . PHE A 1 99 ? 6.547 4.802 -17.607 1.00 97.44 99 PHE A O 1
ATOM 836 N N . LEU A 1 100 ? 5.184 3.461 -16.450 1.00 96.81 100 LEU A N 1
ATOM 837 C CA . LEU A 1 100 ? 5.463 2.291 -17.290 1.00 96.81 100 LEU A CA 1
ATOM 838 C C . LEU A 1 100 ? 5.072 2.533 -18.756 1.00 96.81 100 LEU A C 1
ATOM 840 O O . LEU A 1 100 ? 5.852 2.228 -19.654 1.00 96.81 100 LEU A O 1
ATOM 844 N N . ARG A 1 101 ? 3.914 3.156 -19.014 1.00 97.00 101 ARG A N 1
ATOM 845 C CA . ARG A 1 101 ? 3.506 3.544 -20.378 1.00 97.00 101 ARG A CA 1
ATOM 846 C C . ARG A 1 101 ? 4.452 4.567 -20.995 1.00 97.00 101 ARG A C 1
ATOM 848 O O . ARG A 1 101 ? 4.750 4.500 -22.187 1.00 97.00 101 ARG A O 1
ATOM 855 N N . TYR A 1 102 ? 4.908 5.531 -20.198 1.00 96.50 102 TYR A N 1
ATOM 856 C CA . TYR A 1 102 ? 5.909 6.491 -20.640 1.00 96.50 102 TYR A CA 1
ATOM 857 C C . TYR A 1 102 ? 7.211 5.782 -21.035 1.00 96.50 102 TYR A C 1
ATOM 859 O O . TYR A 1 102 ? 7.731 6.027 -22.125 1.00 96.50 102 TYR A O 1
ATOM 867 N N . LEU A 1 103 ? 7.691 4.862 -20.194 1.00 95.06 103 LEU A N 1
ATOM 868 C CA . LEU A 1 103 ? 8.892 4.077 -20.448 1.00 95.06 103 LEU A CA 1
ATOM 869 C C . LEU A 1 103 ? 8.761 3.275 -21.749 1.00 95.06 103 LEU A C 1
ATOM 871 O O . LEU A 1 103 ? 9.652 3.360 -22.588 1.00 95.06 103 LEU A O 1
ATOM 875 N N . GLU A 1 104 ? 7.641 2.576 -21.961 1.00 95.56 104 GLU A N 1
ATOM 876 C CA . GLU A 1 104 ? 7.358 1.828 -23.199 1.00 95.56 104 GLU A CA 1
ATOM 877 C C . GLU A 1 104 ? 7.421 2.712 -24.447 1.00 95.56 104 GLU A C 1
ATOM 879 O O . GLU A 1 104 ? 7.998 2.319 -25.465 1.00 95.56 104 GLU A O 1
ATOM 884 N N . ARG A 1 105 ? 6.875 3.933 -24.361 1.00 94.00 105 ARG A N 1
ATOM 885 C CA . ARG A 1 105 ? 6.911 4.911 -25.454 1.00 94.00 105 ARG A CA 1
ATOM 886 C C . ARG A 1 105 ? 8.333 5.372 -25.762 1.00 94.00 105 ARG A C 1
ATOM 888 O O . ARG A 1 105 ? 8.677 5.487 -26.934 1.00 94.00 105 ARG A O 1
ATOM 895 N N . ILE A 1 106 ? 9.144 5.630 -24.735 1.00 92.12 106 ILE A N 1
ATOM 896 C CA . ILE A 1 106 ? 10.536 6.062 -24.910 1.00 92.12 106 ILE A CA 1
ATOM 897 C C . ILE A 1 106 ? 11.387 4.935 -25.487 1.00 92.12 106 ILE A C 1
ATOM 899 O O . ILE A 1 106 ? 12.153 5.169 -26.413 1.00 92.12 106 ILE A O 1
ATOM 903 N N . ILE A 1 107 ? 11.253 3.707 -24.983 1.00 91.75 107 ILE A N 1
ATOM 904 C CA . ILE A 1 107 ? 12.081 2.588 -25.451 1.00 91.75 107 ILE A CA 1
ATOM 905 C C . ILE A 1 107 ? 11.577 1.979 -26.770 1.00 91.75 107 ILE A C 1
ATOM 907 O O . ILE A 1 107 ? 12.297 1.211 -27.412 1.00 91.75 107 ILE A O 1
ATOM 911 N N . GLY A 1 108 ? 10.349 2.311 -27.180 1.00 92.38 108 GLY A N 1
ATOM 912 C CA . GLY A 1 108 ? 9.709 1.801 -28.392 1.00 92.38 108 GLY A CA 1
ATOM 913 C C . GLY A 1 108 ? 9.411 0.302 -28.334 1.00 92.38 108 GLY A C 1
ATOM 914 O O . GLY A 1 108 ? 9.458 -0.367 -29.363 1.00 92.38 108 GLY A O 1
ATOM 915 N N . SER A 1 109 ? 9.175 -0.238 -27.136 1.00 92.75 109 SER A N 1
ATOM 916 C CA . SER A 1 109 ? 8.993 -1.669 -26.878 1.00 92.75 109 SER A CA 1
ATOM 917 C C . SER A 1 109 ? 8.135 -1.874 -25.637 1.00 92.75 109 SER A C 1
ATOM 919 O O . SER A 1 109 ? 8.286 -1.144 -24.660 1.00 92.75 109 SER A O 1
ATOM 921 N N . ALA A 1 110 ? 7.252 -2.872 -25.656 1.00 94.56 110 ALA A N 1
ATOM 922 C CA . ALA A 1 110 ? 6.465 -3.231 -24.481 1.00 94.56 110 ALA A CA 1
ATOM 923 C C . ALA A 1 110 ? 7.370 -3.802 -23.379 1.00 94.56 110 ALA A C 1
ATOM 925 O O . ALA A 1 110 ? 8.249 -4.627 -23.658 1.00 94.56 110 ALA A O 1
ATOM 926 N N . ILE A 1 111 ? 7.118 -3.434 -22.119 1.00 94.31 111 ILE A N 1
ATOM 927 C CA . ILE A 1 111 ? 7.884 -3.945 -20.970 1.00 94.31 111 ILE A CA 1
ATOM 928 C C . ILE A 1 111 ? 7.771 -5.469 -20.887 1.00 94.31 111 ILE A C 1
ATOM 930 O O . ILE A 1 111 ? 8.732 -6.144 -20.520 1.00 94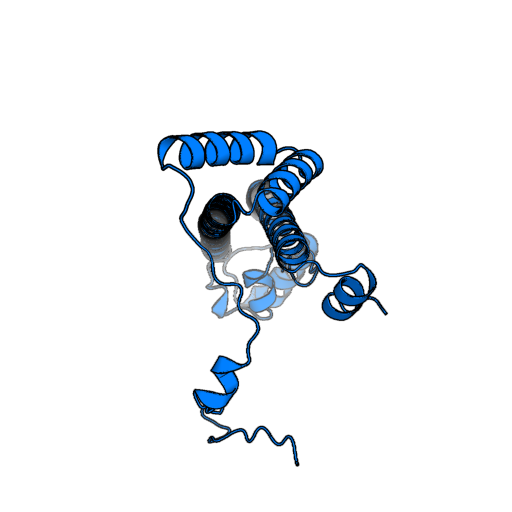.31 111 ILE A O 1
ATOM 934 N N . ASP A 1 112 ? 6.635 -6.029 -21.307 1.00 93.94 112 ASP A N 1
ATOM 935 C CA . ASP A 1 112 ? 6.398 -7.472 -21.316 1.00 93.94 112 ASP A CA 1
ATOM 936 C C . ASP A 1 112 ? 7.352 -8.277 -22.205 1.00 93.94 112 ASP A C 1
ATOM 938 O O . ASP A 1 112 ? 7.541 -9.474 -21.962 1.00 93.94 112 ASP A O 1
ATOM 942 N N . ASN A 1 113 ? 7.992 -7.623 -23.175 1.00 93.38 113 ASN A N 1
ATOM 943 C CA . ASN A 1 113 ? 8.988 -8.234 -24.049 1.00 93.38 113 ASN A CA 1
ATOM 944 C C . ASN A 1 113 ? 10.393 -8.235 -23.431 1.00 93.38 113 ASN A C 1
ATOM 946 O O . ASN A 1 113 ? 11.290 -8.911 -23.945 1.00 93.38 113 ASN A O 1
ATOM 950 N N . LEU A 1 114 ? 10.624 -7.478 -22.356 1.00 93.38 114 LEU A N 1
ATOM 951 C CA . LEU A 1 114 ? 11.940 -7.298 -21.751 1.00 93.38 114 LEU A CA 1
ATOM 952 C C . LEU A 1 114 ? 12.289 -8.439 -20.788 1.00 93.38 114 LEU A C 1
ATOM 954 O O . LEU A 1 114 ? 11.458 -8.975 -20.055 1.00 93.38 114 LEU A O 1
ATOM 958 N N . THR A 1 115 ? 13.571 -8.787 -20.739 1.00 93.06 115 THR A N 1
ATOM 959 C CA . THR A 1 115 ? 14.120 -9.620 -19.666 1.00 93.06 115 THR A CA 1
ATOM 960 C C . THR A 1 115 ? 14.130 -8.815 -18.366 1.00 93.06 115 THR A C 1
ATOM 962 O O . THR A 1 115 ? 14.453 -7.628 -18.390 1.00 93.06 115 THR A O 1
ATOM 965 N N . ASN A 1 116 ? 13.831 -9.460 -17.232 1.00 93.12 116 ASN A N 1
ATOM 966 C CA . ASN A 1 116 ? 13.635 -8.823 -15.918 1.00 93.12 116 ASN A CA 1
ATOM 967 C C . ASN A 1 116 ? 12.450 -7.843 -15.856 1.00 93.12 116 ASN A C 1
ATOM 969 O O . ASN A 1 116 ? 12.449 -6.931 -15.031 1.00 93.12 116 ASN A O 1
ATOM 973 N N . LYS A 1 117 ? 11.418 -8.051 -16.683 1.00 94.31 117 LYS A N 1
ATOM 974 C CA . LYS A 1 117 ? 10.206 -7.224 -16.687 1.00 94.31 117 LYS A CA 1
ATOM 975 C C . LYS A 1 117 ? 9.534 -7.075 -15.324 1.00 94.31 117 LYS A C 1
ATOM 977 O O . LYS A 1 117 ? 9.083 -5.984 -15.008 1.00 94.31 117 LYS A O 1
ATOM 982 N N . SER A 1 118 ? 9.542 -8.116 -14.489 1.00 93.56 118 SER A N 1
ATOM 983 C CA . SER A 1 118 ? 8.956 -8.068 -13.145 1.00 93.56 118 SER A CA 1
ATOM 984 C C . SER A 1 118 ? 9.657 -7.052 -12.241 1.00 93.56 118 SER A C 1
ATOM 986 O O . SER A 1 118 ? 8.988 -6.382 -11.466 1.00 93.56 118 SER A O 1
ATOM 988 N N . LYS A 1 119 ? 10.979 -6.869 -12.386 1.00 93.81 119 LYS A N 1
ATOM 989 C CA . LYS A 1 119 ? 11.732 -5.837 -11.652 1.00 93.81 119 LYS A CA 1
ATOM 990 C C . LYS A 1 119 ? 11.358 -4.426 -12.098 1.00 93.81 119 LYS A C 1
ATOM 992 O O . LYS A 1 119 ? 11.297 -3.532 -11.269 1.00 93.81 119 LYS A O 1
ATOM 997 N N . ILE A 1 120 ? 11.096 -4.233 -13.394 1.00 94.06 120 ILE A N 1
ATOM 998 C CA . ILE A 1 120 ? 10.629 -2.945 -13.928 1.00 94.06 120 ILE A CA 1
ATOM 999 C C . ILE A 1 120 ? 9.181 -2.689 -13.491 1.00 94.06 120 ILE A C 1
ATOM 1001 O O . ILE A 1 120 ? 8.853 -1.595 -13.059 1.00 94.06 120 ILE A O 1
ATOM 1005 N N . GLN A 1 121 ? 8.311 -3.696 -13.573 1.00 94.31 121 GLN A N 1
ATOM 1006 C CA . GLN A 1 121 ? 6.903 -3.585 -13.180 1.00 94.31 121 GLN A CA 1
ATOM 1007 C C . GLN A 1 121 ? 6.744 -3.337 -11.670 1.00 94.31 121 GLN A C 1
ATOM 1009 O O . GLN A 1 121 ? 5.855 -2.590 -11.275 1.00 94.31 121 GLN A O 1
ATOM 1014 N N . ASN A 1 122 ? 7.627 -3.907 -10.843 1.00 94.25 122 ASN A N 1
ATOM 1015 C CA . ASN A 1 122 ? 7.687 -3.700 -9.394 1.00 94.25 122 ASN A CA 1
ATOM 1016 C C . ASN A 1 122 ? 8.793 -2.705 -8.980 1.00 94.25 122 ASN A C 1
ATOM 1018 O O . ASN A 1 122 ? 9.432 -2.886 -7.948 1.00 94.25 122 ASN A O 1
ATOM 1022 N N . TYR A 1 123 ? 9.062 -1.661 -9.776 1.00 95.88 123 TYR A N 1
ATOM 1023 C CA . TYR A 1 123 ? 10.190 -0.753 -9.508 1.00 95.88 123 TYR A CA 1
ATOM 1024 C C . TYR A 1 123 ? 10.072 0.026 -8.191 1.00 95.88 123 TYR A C 1
ATOM 1026 O O . TYR A 1 123 ? 11.085 0.432 -7.640 1.00 95.88 123 TYR A O 1
ATOM 1034 N N . LEU A 1 124 ? 8.865 0.241 -7.663 1.00 95.81 124 LEU A N 1
ATOM 1035 C CA . LEU A 1 124 ? 8.669 0.894 -6.364 1.00 95.81 124 LEU A CA 1
ATOM 1036 C C . LEU A 1 124 ? 9.014 -0.031 -5.176 1.00 95.81 124 LEU A C 1
ATOM 1038 O O . LEU A 1 124 ? 9.243 0.443 -4.056 1.00 95.81 124 LEU A O 1
ATOM 1042 N N . GLY A 1 125 ? 9.041 -1.344 -5.414 1.00 93.69 125 GLY A N 1
ATOM 1043 C CA . GLY A 1 125 ? 9.105 -2.371 -4.381 1.00 93.69 125 GLY A CA 1
ATOM 1044 C C . GLY A 1 125 ? 7.826 -2.467 -3.543 1.00 93.69 125 GLY A C 1
ATOM 1045 O O . GLY A 1 125 ? 6.849 -1.736 -3.737 1.00 93.69 125 GLY A O 1
ATOM 1046 N N . ASP A 1 126 ? 7.865 -3.361 -2.566 1.00 90.00 126 ASP A N 1
ATOM 1047 C CA . ASP A 1 126 ? 6.767 -3.692 -1.661 1.00 90.00 126 ASP A CA 1
ATOM 1048 C C . ASP A 1 126 ? 7.030 -3.154 -0.244 1.00 90.00 126 ASP A C 1
ATOM 1050 O O . ASP A 1 126 ? 8.091 -3.393 0.336 1.00 90.00 126 ASP A O 1
ATOM 1054 N N . TYR A 1 127 ? 6.078 -2.403 0.320 1.00 89.94 127 TYR A N 1
ATOM 1055 C CA . TYR A 1 127 ? 6.213 -1.878 1.683 1.00 89.94 127 TYR A CA 1
ATOM 1056 C C . TYR A 1 127 ? 6.019 -2.971 2.742 1.00 89.94 127 TYR A C 1
ATOM 1058 O O . TYR A 1 127 ? 6.695 -2.929 3.762 1.00 89.94 127 TYR A O 1
ATOM 1066 N N . GLN A 1 128 ? 5.191 -3.988 2.475 1.00 86.62 128 GLN A N 1
ATOM 1067 C CA . GLN A 1 128 ? 4.912 -5.075 3.423 1.00 86.62 128 GLN A CA 1
ATOM 1068 C C . GLN A 1 128 ? 6.104 -6.026 3.577 1.00 86.62 128 GLN A C 1
ATOM 1070 O O . GLN A 1 128 ? 6.217 -6.750 4.560 1.00 86.62 128 GLN A O 1
ATOM 1075 N N . LYS A 1 129 ? 7.010 -6.031 2.593 1.00 88.38 129 LYS A N 1
ATOM 1076 C CA . LYS A 1 129 ? 8.222 -6.864 2.583 1.00 88.38 129 LYS A CA 1
ATOM 1077 C C . LYS A 1 129 ? 9.497 -6.067 2.830 1.00 88.38 129 LYS A C 1
ATOM 1079 O O . LYS A 1 129 ? 10.585 -6.613 2.651 1.00 88.38 129 LYS A O 1
ATOM 1084 N N . SER A 1 130 ? 9.381 -4.781 3.169 1.00 81.06 130 SER A N 1
ATOM 1085 C CA . SER A 1 130 ? 10.523 -3.865 3.287 1.00 81.06 130 SER A CA 1
ATOM 1086 C C . SER A 1 130 ? 11.426 -3.871 2.043 1.00 81.06 130 SER A C 1
ATOM 1088 O O . SER A 1 130 ? 12.638 -3.678 2.129 1.00 81.06 130 SER A O 1
ATOM 1090 N N . GLU A 1 131 ? 10.844 -4.109 0.865 1.00 89.69 131 GLU A N 1
ATOM 1091 C CA . GLU A 1 131 ? 11.583 -4.176 -0.390 1.00 89.69 131 GLU A CA 1
ATOM 1092 C C . GLU A 1 131 ? 11.834 -2.742 -0.892 1.00 89.69 131 GLU A C 1
ATOM 1094 O O . GLU A 1 131 ? 10.881 -1.963 -1.059 1.00 89.69 131 GLU A O 1
ATOM 1099 N N . PRO A 1 132 ? 13.100 -2.346 -1.119 1.00 91.50 132 PRO A N 1
ATOM 1100 C CA . PRO A 1 132 ? 13.424 -1.010 -1.597 1.00 91.50 132 PRO A CA 1
ATOM 1101 C C . PRO A 1 132 ? 12.961 -0.815 -3.044 1.00 91.50 132 PRO A C 1
ATOM 1103 O O . PRO A 1 132 ? 12.709 -1.770 -3.778 1.00 91.50 132 PRO A O 1
ATOM 1106 N N . HIS A 1 133 ? 12.874 0.445 -3.467 1.00 92.88 133 HIS A N 1
ATOM 1107 C CA . HIS A 1 133 ? 12.665 0.746 -4.877 1.00 92.88 133 HIS A CA 1
ATOM 1108 C C . HIS A 1 133 ? 13.927 0.406 -5.688 1.00 92.88 133 HIS A C 1
ATOM 1110 O O . HIS A 1 133 ? 15.051 0.452 -5.184 1.00 92.88 133 HIS A O 1
ATOM 1116 N N . LEU A 1 134 ? 13.734 0.076 -6.960 1.00 94.50 134 LEU A N 1
ATOM 1117 C CA . LEU A 1 134 ? 14.789 -0.137 -7.940 1.00 94.50 134 LEU A CA 1
ATOM 1118 C C . LEU A 1 134 ? 15.568 1.173 -8.122 1.00 94.50 134 LEU A C 1
ATOM 1120 O O . LEU A 1 134 ? 14.970 2.221 -8.370 1.00 94.50 134 LEU A O 1
ATOM 1124 N N . SER A 1 135 ? 16.894 1.150 -8.025 1.00 93.56 135 SER A N 1
ATOM 1125 C CA . SER A 1 135 ? 17.665 2.369 -8.292 1.00 93.56 135 SER A CA 1
ATOM 1126 C C . SER A 1 135 ? 17.652 2.712 -9.785 1.00 93.56 135 SER A C 1
ATOM 1128 O O . SER A 1 135 ? 17.463 1.838 -10.639 1.00 93.56 135 SER A O 1
ATOM 1130 N N . CYS A 1 136 ? 17.886 3.983 -10.119 1.00 91.31 136 CYS A N 1
ATOM 1131 C CA . CYS A 1 136 ? 17.957 4.399 -11.520 1.00 91.31 136 CYS A CA 1
ATOM 1132 C C . CYS A 1 136 ? 19.075 3.655 -12.278 1.00 91.31 136 CYS A C 1
ATOM 1134 O O . CYS A 1 136 ? 18.855 3.162 -13.383 1.00 91.31 136 CYS A O 1
ATOM 1136 N N . ASP A 1 137 ? 20.231 3.441 -11.641 1.00 90.94 137 ASP A N 1
ATOM 1137 C CA . ASP A 1 137 ? 21.327 2.641 -12.204 1.00 90.94 137 ASP A CA 1
ATOM 1138 C C . ASP A 1 137 ? 20.895 1.205 -12.523 1.00 90.94 137 ASP A C 1
ATOM 1140 O O . ASP A 1 137 ? 21.202 0.664 -13.586 1.00 90.94 137 ASP A O 1
ATOM 1144 N N . GLN A 1 138 ? 20.139 0.572 -11.621 1.00 93.62 138 GLN A N 1
ATOM 1145 C CA . GLN A 1 138 ? 19.637 -0.782 -11.841 1.00 93.62 138 GLN A CA 1
ATOM 1146 C C . GLN A 1 138 ? 18.631 -0.831 -12.994 1.00 93.62 138 GLN A C 1
ATOM 1148 O O . GLN A 1 138 ? 18.667 -1.778 -13.787 1.00 93.62 138 GLN A O 1
ATOM 1153 N N . LEU A 1 139 ? 17.764 0.181 -13.122 1.00 93.88 139 LEU A N 1
ATOM 1154 C CA . LEU A 1 139 ? 16.871 0.323 -14.271 1.00 93.88 139 LEU A CA 1
ATOM 1155 C C . LEU A 1 139 ? 17.682 0.426 -15.570 1.00 93.88 139 LEU A C 1
ATOM 1157 O O . LEU A 1 139 ? 17.428 -0.334 -16.509 1.00 93.88 139 LEU A O 1
ATOM 1161 N N . TRP A 1 140 ? 18.708 1.278 -15.604 1.00 91.50 140 TRP A N 1
ATOM 1162 C CA . TRP A 1 140 ? 19.598 1.429 -16.755 1.00 91.50 140 TRP A CA 1
ATOM 1163 C C . TRP A 1 140 ? 20.294 0.133 -17.148 1.00 91.50 140 TRP A C 1
ATOM 1165 O O . TRP A 1 140 ? 20.329 -0.218 -18.329 1.00 91.50 140 TRP A O 1
ATOM 1175 N N . GLU A 1 141 ? 20.812 -0.618 -16.182 1.00 92.25 141 GLU A N 1
ATOM 1176 C CA . GLU A 1 141 ? 21.449 -1.906 -16.448 1.00 92.25 141 GLU A CA 1
ATOM 1177 C C . GLU A 1 141 ? 20.468 -2.925 -17.044 1.00 92.25 141 GLU A C 1
ATOM 1179 O O . GLU A 1 141 ? 20.830 -3.697 -17.941 1.00 92.25 141 GLU A O 1
ATOM 1184 N N . ILE A 1 142 ? 19.201 -2.914 -16.614 1.00 93.31 142 ILE A N 1
ATOM 1185 C CA . ILE A 1 142 ? 18.160 -3.749 -17.224 1.00 93.31 142 ILE A CA 1
ATOM 1186 C C . ILE A 1 142 ? 17.872 -3.292 -18.662 1.00 93.31 142 ILE A C 1
ATOM 1188 O O . ILE A 1 142 ? 17.776 -4.138 -19.558 1.00 93.31 142 ILE A O 1
ATOM 1192 N N . LEU A 1 143 ? 17.781 -1.985 -18.922 1.00 92.50 143 LEU A N 1
ATOM 1193 C CA . LEU A 1 143 ? 17.550 -1.456 -20.270 1.00 92.50 143 LEU A CA 1
ATOM 1194 C C . LEU A 1 143 ? 18.713 -1.787 -21.218 1.00 92.50 143 LEU A C 1
ATOM 1196 O O . LEU A 1 143 ? 18.485 -2.320 -22.304 1.00 92.50 143 LEU A O 1
ATOM 1200 N N . LYS A 1 144 ? 19.968 -1.604 -20.790 1.00 91.38 144 LYS A N 1
ATOM 1201 C CA . LYS A 1 144 ? 21.167 -1.953 -21.578 1.00 91.38 144 LYS A CA 1
ATOM 1202 C C . LYS A 1 144 ? 21.206 -3.436 -21.953 1.00 91.38 144 LYS A C 1
ATOM 1204 O O . LYS A 1 144 ? 21.537 -3.776 -23.093 1.00 91.38 144 LYS A O 1
ATOM 1209 N N . LYS A 1 145 ? 20.818 -4.332 -21.036 1.00 92.69 145 LYS A N 1
ATOM 1210 C CA . LYS A 1 145 ? 20.698 -5.779 -21.312 1.00 92.69 145 LYS A CA 1
ATOM 1211 C C . LYS A 1 145 ? 19.649 -6.086 -22.383 1.00 92.69 145 LYS A C 1
ATOM 1213 O O . LYS A 1 145 ? 19.792 -7.059 -23.121 1.00 92.69 145 LYS A O 1
ATOM 1218 N N . ASN A 1 146 ? 18.634 -5.238 -22.507 1.00 92.81 146 ASN A N 1
ATOM 1219 C CA . ASN A 1 146 ? 17.563 -5.363 -23.487 1.00 92.81 146 ASN A CA 1
ATOM 1220 C C . ASN A 1 146 ? 17.772 -4.513 -24.754 1.00 92.81 146 ASN A C 1
ATOM 1222 O O . ASN A 1 146 ? 16.856 -4.428 -25.565 1.00 92.81 146 ASN A O 1
ATOM 1226 N N . LYS A 1 147 ? 18.972 -3.961 -24.999 1.00 90.00 147 LYS A N 1
ATOM 1227 C CA . LYS A 1 147 ? 19.257 -3.064 -26.141 1.00 90.00 147 LYS A CA 1
ATOM 1228 C C . LYS A 1 147 ? 18.809 -3.574 -27.518 1.00 90.00 147 LYS A C 1
ATOM 1230 O O . LYS A 1 147 ? 18.457 -2.779 -28.369 1.00 90.00 147 LYS A O 1
ATOM 1235 N N . LYS A 1 148 ? 18.800 -4.895 -27.750 1.00 90.56 148 LYS A N 1
ATOM 1236 C CA . LYS A 1 148 ? 18.347 -5.496 -29.025 1.00 90.56 148 LYS A CA 1
ATOM 1237 C C . LYS A 1 148 ? 16.832 -5.394 -29.247 1.00 90.56 148 LYS A C 1
ATOM 1239 O O . LYS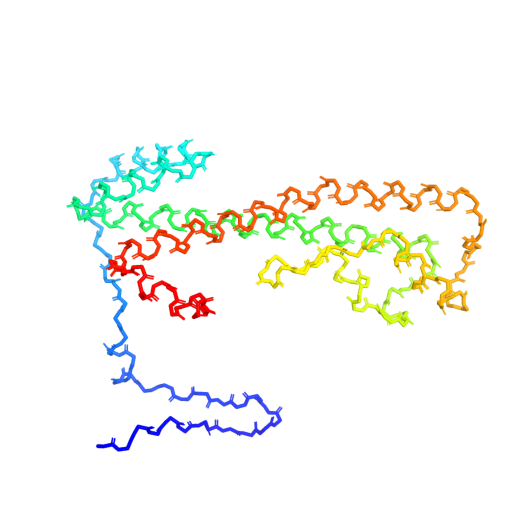 A 1 148 ? 16.376 -5.573 -30.367 1.00 90.56 148 LYS A O 1
ATOM 1244 N N . LYS A 1 149 ? 16.067 -5.190 -28.174 1.00 90.56 149 LYS A N 1
ATOM 1245 C CA . LYS A 1 149 ? 14.601 -5.094 -28.163 1.00 90.56 149 LYS A CA 1
ATOM 1246 C C . LYS A 1 149 ? 14.116 -3.648 -28.037 1.00 90.56 149 LYS A C 1
ATOM 1248 O O . LYS A 1 149 ? 12.912 -3.437 -27.957 1.00 90.56 149 LYS A O 1
ATOM 1253 N N . ILE A 1 150 ? 15.044 -2.697 -27.943 1.00 90.50 150 ILE A N 1
ATOM 1254 C CA . ILE A 1 150 ? 14.798 -1.276 -27.721 1.00 90.50 150 ILE A CA 1
ATOM 1255 C C . ILE A 1 150 ? 15.146 -0.545 -29.012 1.00 90.50 150 ILE A C 1
ATOM 1257 O O . ILE A 1 150 ? 16.191 -0.793 -29.609 1.00 90.50 150 ILE A O 1
ATOM 1261 N N . THR A 1 151 ? 14.257 0.342 -29.436 1.00 87.06 151 THR A N 1
ATOM 1262 C CA . THR A 1 151 ? 14.359 1.021 -30.734 1.00 87.06 151 THR A CA 1
ATOM 1263 C C . THR A 1 151 ? 15.244 2.267 -30.660 1.00 87.06 151 THR A C 1
ATOM 1265 O O . THR A 1 151 ? 15.787 2.709 -31.669 1.00 87.06 151 THR A O 1
ATOM 1268 N N . VAL A 1 152 ? 15.418 2.830 -29.462 1.00 86.31 152 VAL A N 1
ATOM 1269 C CA . VAL A 1 152 ? 16.176 4.066 -29.237 1.00 86.31 152 VAL A CA 1
ATOM 1270 C C . VAL A 1 152 ? 17.627 3.825 -28.825 1.00 86.31 152 VAL A C 1
ATOM 1272 O O . VAL A 1 152 ? 17.974 2.802 -28.230 1.00 86.31 152 VAL A O 1
ATOM 1275 N N . ASN A 1 153 ? 18.485 4.808 -29.098 1.00 86.44 153 ASN A N 1
ATOM 1276 C CA . ASN A 1 153 ? 19.866 4.786 -28.636 1.00 86.44 153 ASN A CA 1
ATOM 1277 C C . ASN A 1 153 ? 19.943 5.148 -27.143 1.00 86.44 153 ASN A C 1
ATOM 1279 O O . ASN A 1 153 ? 19.840 6.309 -26.770 1.00 86.44 153 ASN A O 1
ATOM 1283 N N . LEU A 1 154 ? 20.190 4.152 -26.291 1.00 83.69 154 LEU A N 1
ATOM 1284 C CA . LEU A 1 154 ? 20.328 4.332 -24.838 1.00 83.69 154 LEU A CA 1
ATOM 1285 C C . LEU A 1 154 ? 21.591 5.108 -24.410 1.00 83.69 154 LEU A C 1
ATOM 1287 O O . LEU A 1 154 ? 21.735 5.419 -23.230 1.00 83.69 154 LEU A O 1
ATOM 1291 N N . LEU A 1 155 ? 22.525 5.382 -25.330 1.00 83.88 155 LEU A N 1
ATOM 1292 C CA . LEU A 1 155 ? 23.696 6.238 -25.087 1.00 83.88 155 LEU A CA 1
ATOM 1293 C C . LEU A 1 155 ? 23.428 7.711 -25.417 1.00 83.88 155 LEU A C 1
ATOM 1295 O O . LEU A 1 155 ? 24.301 8.550 -25.211 1.00 83.88 155 LEU A O 1
ATOM 1299 N N . ASP A 1 156 ? 22.252 8.021 -25.962 1.00 89.50 156 ASP A N 1
ATOM 1300 C CA . ASP A 1 156 ? 21.847 9.392 -26.218 1.00 89.50 156 ASP A CA 1
ATOM 1301 C C . ASP A 1 156 ? 21.619 10.124 -24.890 1.00 89.50 156 ASP A C 1
ATOM 1303 O O . ASP A 1 156 ? 20.810 9.713 -24.053 1.00 89.50 156 ASP A O 1
ATOM 1307 N N . ARG A 1 157 ? 22.350 11.224 -24.711 1.00 89.75 157 ARG A N 1
ATOM 1308 C CA . ARG A 1 157 ? 22.322 12.026 -23.489 1.00 89.75 157 ARG A CA 1
ATOM 1309 C C . ARG A 1 157 ? 20.939 12.621 -23.212 1.00 89.75 157 ARG A C 1
ATOM 1311 O O . ARG A 1 157 ? 20.527 12.671 -22.060 1.00 89.75 157 ARG A O 1
ATOM 1318 N N . GLN A 1 158 ? 20.212 13.043 -24.244 1.00 89.81 158 GLN A N 1
ATOM 1319 C CA . GLN A 1 158 ? 18.880 13.617 -24.081 1.00 89.81 158 GLN A CA 1
ATOM 1320 C C . GLN A 1 158 ? 17.888 12.549 -23.610 1.00 89.81 158 GLN A C 1
ATOM 1322 O O . GLN A 1 158 ? 17.072 12.816 -22.727 1.00 89.81 158 GLN A O 1
ATOM 1327 N N . ILE A 1 159 ? 17.975 11.328 -24.148 1.00 88.31 159 ILE A N 1
ATOM 1328 C CA . ILE A 1 159 ? 17.159 10.199 -23.672 1.00 88.31 159 ILE A CA 1
ATOM 1329 C C . ILE A 1 159 ? 17.496 9.877 -22.216 1.00 88.31 159 ILE A C 1
ATOM 1331 O O . ILE A 1 159 ? 16.577 9.656 -21.425 1.00 88.31 159 ILE A O 1
ATOM 1335 N N . GLN A 1 160 ? 18.783 9.884 -21.860 1.00 88.31 160 GLN A N 1
ATOM 1336 C CA . GLN A 1 160 ? 19.222 9.616 -20.493 1.00 88.31 160 GLN A CA 1
ATOM 1337 C C . GLN A 1 160 ? 18.650 10.622 -19.496 1.00 88.31 160 GLN A C 1
ATOM 1339 O O . GLN A 1 160 ? 17.908 10.235 -18.595 1.00 88.31 160 GLN A O 1
ATOM 1344 N N . GLU A 1 161 ? 18.904 11.910 -19.722 1.00 91.00 161 GLU A N 1
ATOM 1345 C CA . GLU A 1 161 ? 18.438 12.991 -18.849 1.00 91.00 161 GLU A CA 1
ATOM 1346 C C . GLU A 1 161 ? 16.904 13.008 -18.733 1.00 91.00 161 GLU A C 1
ATOM 1348 O O . GLU A 1 161 ? 16.353 13.199 -17.648 1.00 91.00 161 GLU A O 1
ATOM 1353 N N . THR A 1 162 ? 16.190 12.764 -19.838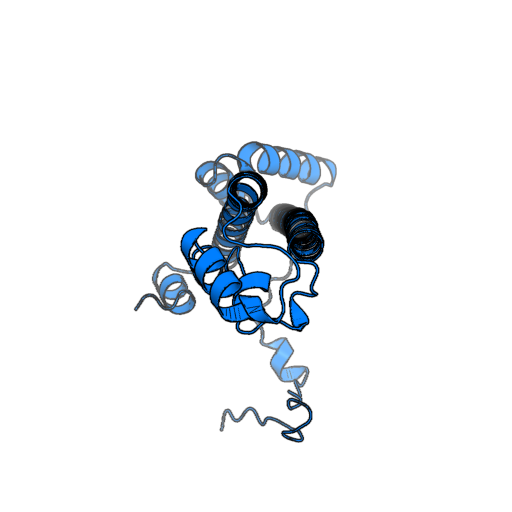 1.00 91.75 162 THR A N 1
ATOM 1354 C CA . THR A 1 162 ? 14.719 12.762 -19.829 1.00 91.75 162 THR A CA 1
ATOM 1355 C C . THR A 1 162 ? 14.160 11.558 -19.066 1.00 91.75 162 THR A C 1
ATOM 1357 O O . THR A 1 162 ? 13.184 11.703 -18.328 1.00 91.75 162 THR A O 1
ATOM 1360 N N . LEU A 1 163 ? 14.751 10.368 -19.221 1.00 92.19 163 LEU A N 1
ATOM 1361 C CA . LEU A 1 163 ? 14.301 9.177 -18.502 1.00 92.19 163 LEU A CA 1
ATOM 1362 C C . LEU A 1 163 ? 14.582 9.286 -17.001 1.00 92.19 163 LEU A C 1
ATOM 1364 O O . LEU A 1 163 ? 13.703 8.969 -16.206 1.00 92.19 163 LEU A O 1
ATOM 1368 N N . GLU A 1 164 ? 15.769 9.754 -16.617 1.00 93.44 164 GLU A N 1
ATOM 1369 C CA . GLU A 1 164 ? 16.133 9.959 -15.211 1.00 93.44 164 GLU A CA 1
ATOM 1370 C C . GLU A 1 164 ? 15.201 10.962 -14.536 1.00 93.44 164 GLU A C 1
ATOM 1372 O O . GLU A 1 164 ? 14.678 10.697 -13.454 1.00 93.44 164 GLU A O 1
ATOM 1377 N N . LYS A 1 165 ? 14.914 12.079 -15.214 1.00 95.00 165 LYS A N 1
ATOM 1378 C CA . LYS A 1 165 ? 13.984 13.090 -14.713 1.00 95.00 165 LYS A CA 1
ATOM 1379 C C . LYS A 1 165 ? 12.572 12.537 -14.525 1.00 95.00 165 LYS A C 1
ATOM 1381 O O . LYS A 1 165 ? 11.960 12.787 -13.486 1.00 95.00 165 LYS A O 1
ATOM 1386 N N . GLU A 1 166 ? 12.041 11.804 -15.504 1.00 95.31 166 GLU A N 1
ATOM 1387 C CA . GLU A 1 166 ? 10.697 11.224 -15.387 1.00 95.31 166 GLU A CA 1
ATOM 1388 C C . GLU A 1 166 ? 10.651 10.128 -14.313 1.00 95.31 166 GLU A C 1
ATOM 1390 O O . GLU A 1 166 ? 9.690 10.047 -13.550 1.00 95.31 166 GLU A O 1
ATOM 1395 N N . TYR A 1 167 ? 11.710 9.318 -14.202 1.00 96.19 167 TYR A N 1
ATOM 1396 C CA . TYR A 1 167 ? 11.829 8.305 -13.157 1.00 96.19 167 TYR A CA 1
ATOM 1397 C C . TYR A 1 167 ? 11.808 8.936 -11.766 1.00 96.19 167 TYR A C 1
ATOM 1399 O O . TYR A 1 167 ? 11.022 8.522 -10.913 1.00 96.19 167 TYR A O 1
ATOM 1407 N N . GLN A 1 168 ? 12.612 9.982 -11.563 1.00 96.38 168 GLN A N 1
ATOM 1408 C CA . GLN A 1 168 ? 12.646 10.718 -10.305 1.00 96.38 168 GLN A CA 1
ATOM 1409 C C . GLN A 1 168 ? 11.293 11.369 -10.009 1.00 96.38 168 GLN A C 1
ATOM 1411 O O . GLN A 1 168 ? 10.773 11.205 -8.914 1.00 96.38 168 GLN A O 1
ATOM 1416 N N . THR A 1 169 ? 10.665 11.999 -11.006 1.00 96.69 169 THR A N 1
ATOM 1417 C CA . THR A 1 169 ? 9.326 12.599 -10.864 1.00 96.69 169 THR A CA 1
ATOM 1418 C C . THR A 1 169 ? 8.283 11.566 -10.430 1.00 96.69 169 THR A C 1
ATOM 1420 O O . THR A 1 169 ? 7.396 11.866 -9.629 1.00 96.69 169 THR A O 1
ATOM 1423 N N . SER A 1 170 ? 8.379 10.339 -10.946 1.00 97.00 170 SER A N 1
ATOM 1424 C CA . SER A 1 170 ? 7.498 9.252 -10.533 1.00 97.00 170 SER A CA 1
ATOM 1425 C C . SER A 1 170 ? 7.777 8.810 -9.094 1.00 97.00 170 SER A C 1
ATOM 1427 O O . SER A 1 170 ? 6.843 8.668 -8.303 1.00 97.00 170 SER A O 1
ATOM 1429 N N . LEU A 1 171 ? 9.049 8.647 -8.715 1.00 97.12 171 LEU A N 1
ATOM 1430 C CA . LEU A 1 171 ? 9.432 8.294 -7.345 1.00 97.12 171 LEU A CA 1
ATOM 1431 C C . LEU A 1 171 ? 9.044 9.373 -6.328 1.00 97.12 171 LEU A C 1
ATOM 1433 O O . LEU A 1 171 ? 8.543 9.026 -5.262 1.00 97.12 171 LEU A O 1
ATOM 1437 N N . ASP A 1 172 ? 9.189 10.652 -6.664 1.00 97.19 172 ASP A N 1
ATOM 1438 C CA . ASP A 1 172 ? 8.827 11.775 -5.791 1.00 97.19 172 ASP A CA 1
ATOM 1439 C C . ASP A 1 172 ? 7.338 11.757 -5.420 1.00 97.19 172 ASP A C 1
ATOM 1441 O O . ASP A 1 172 ? 6.963 12.161 -4.321 1.00 97.19 172 ASP A O 1
ATOM 1445 N N . LYS A 1 173 ? 6.481 11.237 -6.306 1.00 97.06 173 LYS A N 1
ATOM 1446 C CA . LYS A 1 173 ? 5.060 11.010 -6.013 1.00 97.06 173 LYS A CA 1
ATOM 1447 C C . LYS A 1 173 ? 4.820 9.699 -5.274 1.00 97.06 173 LYS A C 1
ATOM 1449 O O . LYS A 1 1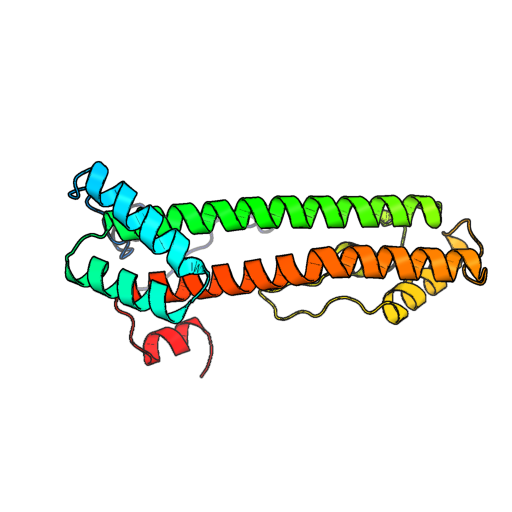73 ? 3.992 9.640 -4.373 1.00 97.06 173 LYS A O 1
ATOM 1454 N N . LEU A 1 174 ? 5.503 8.627 -5.669 1.00 97.00 174 LEU A N 1
ATOM 1455 C CA . LEU A 1 174 ? 5.219 7.280 -5.177 1.00 97.00 174 LEU A CA 1
ATOM 1456 C C . LEU A 1 174 ? 5.794 6.988 -3.791 1.00 97.00 174 LEU A C 1
ATOM 1458 O O . LEU A 1 174 ? 5.196 6.210 -3.049 1.00 97.00 174 LEU A O 1
ATOM 1462 N N . LEU A 1 175 ? 6.940 7.572 -3.435 1.00 95.81 175 LEU A N 1
ATOM 1463 C CA . LEU A 1 175 ? 7.580 7.349 -2.139 1.00 95.81 175 LEU A CA 1
ATOM 1464 C C . LEU A 1 175 ? 6.717 7.865 -0.975 1.00 95.81 175 LEU A C 1
ATOM 1466 O O . LEU A 1 175 ? 6.505 7.082 -0.047 1.00 95.81 175 LEU A O 1
ATOM 1470 N N . PRO A 1 176 ? 6.135 9.083 -1.026 1.00 96.00 176 PRO A N 1
ATOM 1471 C CA . PRO A 1 176 ? 5.167 9.521 -0.022 1.00 96.00 176 PRO A CA 1
ATOM 1472 C C . PRO A 1 176 ? 3.953 8.592 0.085 1.00 96.00 176 PRO A C 1
ATOM 1474 O O . PRO A 1 176 ? 3.580 8.208 1.188 1.00 96.00 176 PRO A O 1
ATOM 1477 N N . LEU A 1 177 ? 3.377 8.152 -1.042 1.00 96.44 177 LEU A N 1
ATOM 1478 C CA . LEU A 1 177 ? 2.234 7.225 -1.030 1.00 96.44 177 LEU A CA 1
ATOM 1479 C C . LEU A 1 177 ? 2.603 5.871 -0.404 1.00 96.44 177 LEU A C 1
ATOM 1481 O O . LEU A 1 177 ? 1.822 5.291 0.347 1.00 96.44 177 LEU A O 1
ATOM 1485 N N . LYS A 1 178 ? 3.811 5.361 -0.680 1.00 95.25 178 LYS A N 1
ATOM 1486 C CA . LYS A 1 178 ? 4.335 4.130 -0.067 1.00 95.25 178 LYS A CA 1
ATOM 1487 C C . LYS A 1 178 ? 4.505 4.286 1.447 1.00 95.25 178 LYS A C 1
ATOM 1489 O O . LYS A 1 178 ? 4.152 3.374 2.189 1.00 95.25 178 LYS A O 1
ATOM 1494 N N . GLN A 1 179 ? 5.025 5.427 1.897 1.00 93.44 179 GLN A N 1
ATOM 1495 C CA . GLN A 1 179 ? 5.172 5.743 3.320 1.00 93.44 179 GLN A CA 1
ATOM 1496 C C . GLN A 1 179 ? 3.813 5.857 4.013 1.00 93.44 179 GLN A C 1
ATOM 1498 O O . GLN A 1 179 ? 3.638 5.289 5.086 1.00 93.44 179 GLN A O 1
ATOM 1503 N N . GLN A 1 180 ? 2.844 6.526 3.383 1.00 93.31 180 GLN A N 1
ATOM 1504 C CA . GLN A 1 180 ? 1.481 6.628 3.900 1.00 93.31 180 GLN A CA 1
ATOM 1505 C C . GLN A 1 180 ? 0.832 5.251 4.037 1.00 93.31 180 GLN A C 1
ATOM 1507 O O . GLN A 1 180 ? 0.337 4.948 5.113 1.00 93.31 180 GLN A O 1
ATOM 1512 N N . LEU A 1 181 ? 0.913 4.386 3.015 1.00 94.62 181 LEU A N 1
ATOM 1513 C CA . LEU A 1 181 ? 0.405 3.010 3.110 1.00 94.62 181 LEU A CA 1
ATOM 1514 C C . LEU A 1 181 ? 1.011 2.260 4.294 1.00 94.62 181 LEU A C 1
ATOM 1516 O O . LEU A 1 181 ? 0.275 1.653 5.060 1.00 94.62 181 LEU A O 1
ATOM 1520 N N . SER A 1 182 ? 2.333 2.338 4.460 1.00 93.69 182 SER A N 1
ATOM 1521 C CA . SER A 1 182 ? 3.023 1.681 5.571 1.00 93.69 182 SER A CA 1
ATOM 1522 C C . SER A 1 182 ? 2.583 2.223 6.932 1.00 93.69 182 SER A C 1
ATOM 1524 O O . SER A 1 182 ? 2.402 1.444 7.860 1.00 93.69 182 SER A O 1
ATOM 1526 N N . ALA A 1 183 ? 2.412 3.540 7.061 1.00 92.25 183 ALA A N 1
ATOM 1527 C CA . ALA A 1 183 ? 1.984 4.165 8.308 1.00 92.25 183 ALA A CA 1
ATOM 1528 C C . ALA A 1 183 ? 0.520 3.841 8.645 1.00 92.25 183 ALA A C 1
ATOM 1530 O O . ALA A 1 183 ? 0.196 3.618 9.810 1.00 92.25 183 ALA A O 1
ATOM 1531 N N . THR A 1 184 ? -0.362 3.801 7.640 1.00 93.19 184 THR A N 1
ATOM 1532 C CA . THR A 1 184 ? -1.768 3.422 7.816 1.00 93.19 184 THR A CA 1
ATOM 1533 C C . THR A 1 184 ? -1.906 1.952 8.205 1.00 93.19 184 THR A C 1
ATOM 1535 O O . THR A 1 184 ? -2.652 1.657 9.130 1.00 93.19 184 THR A O 1
ATOM 1538 N N . ASP A 1 185 ? -1.174 1.053 7.541 1.00 95.12 185 ASP A N 1
ATOM 1539 C CA . ASP A 1 185 ? -1.147 -0.389 7.835 1.00 95.12 185 ASP A CA 1
ATOM 1540 C C . ASP A 1 185 ? -0.719 -0.634 9.291 1.00 95.12 185 ASP A C 1
ATOM 1542 O O . ASP A 1 185 ? -1.456 -1.233 10.071 1.00 95.12 185 ASP A O 1
ATOM 1546 N N . GLU A 1 186 ? 0.393 -0.019 9.708 1.00 93.12 186 GLU A N 1
ATOM 1547 C CA . GLU A 1 186 ? 0.888 -0.113 11.084 1.00 93.12 186 GLU A CA 1
ATOM 1548 C C . GLU A 1 186 ? -0.100 0.480 12.106 1.00 93.12 186 GLU A C 1
ATOM 1550 O O . GLU A 1 186 ? -0.264 -0.038 13.211 1.00 93.12 186 GLU A O 1
ATOM 1555 N N . LEU A 1 187 ? -0.773 1.584 11.767 1.00 94.06 187 LEU A N 1
ATOM 1556 C CA . LEU A 1 187 ? -1.794 2.162 12.637 1.00 94.06 187 LEU A CA 1
ATOM 1557 C C . LEU A 1 187 ? -2.995 1.222 12.789 1.00 94.06 187 LEU A C 1
ATOM 1559 O O . LEU A 1 187 ? -3.479 1.053 13.908 1.00 94.06 187 LEU A O 1
ATOM 1563 N N . ILE A 1 188 ? -3.469 0.617 11.698 1.00 94.56 188 ILE A N 1
ATOM 1564 C CA . ILE A 1 188 ? -4.566 -0.354 11.737 1.00 94.56 188 ILE A CA 1
ATOM 1565 C C . ILE A 1 188 ? -4.185 -1.529 12.636 1.00 94.56 188 ILE A C 1
ATOM 1567 O O . ILE A 1 188 ? -4.970 -1.868 13.522 1.00 94.56 188 ILE A O 1
ATOM 1571 N N . ASP A 1 189 ? -2.982 -2.086 12.479 1.00 95.00 189 ASP A N 1
ATOM 1572 C CA . ASP A 1 189 ? -2.496 -3.182 13.321 1.00 95.00 189 ASP A CA 1
ATOM 1573 C C . ASP A 1 189 ? -2.533 -2.804 14.805 1.00 95.00 189 ASP A C 1
ATOM 1575 O O . ASP A 1 189 ? -3.117 -3.519 15.619 1.00 95.00 189 ASP A O 1
ATOM 1579 N N . LEU A 1 190 ? -2.013 -1.627 15.169 1.00 94.31 190 LEU A N 1
ATOM 1580 C CA . LEU A 1 190 ? -2.027 -1.155 16.557 1.00 94.31 190 LEU A CA 1
ATOM 1581 C C . LEU A 1 190 ? -3.443 -0.944 17.104 1.00 94.31 190 LEU A C 1
ATOM 1583 O O . LEU A 1 190 ? -3.701 -1.249 18.272 1.00 94.31 190 LEU A O 1
ATOM 1587 N N . ILE A 1 191 ? -4.365 -0.428 16.289 1.00 93.88 191 ILE A N 1
ATOM 1588 C CA . ILE A 1 191 ? -5.773 -0.276 16.677 1.00 93.88 191 ILE A CA 1
ATOM 1589 C C . ILE A 1 191 ? -6.397 -1.650 16.916 1.00 93.88 191 ILE A C 1
ATOM 1591 O O . ILE A 1 191 ? -7.083 -1.841 17.921 1.00 93.88 191 ILE A O 1
ATOM 1595 N N . VAL A 1 192 ? -6.139 -2.617 16.034 1.00 94.06 192 VAL A N 1
ATOM 1596 C CA . VAL A 1 192 ? -6.645 -3.988 16.150 1.00 94.06 192 VAL A CA 1
ATOM 1597 C C . VAL A 1 192 ? -6.065 -4.672 17.388 1.00 94.06 192 VAL A C 1
ATOM 1599 O O . VAL A 1 192 ? -6.829 -5.233 18.170 1.00 94.06 192 VAL A O 1
ATOM 1602 N N . TYR A 1 193 ? -4.762 -4.562 17.650 1.00 93.94 193 TYR A N 1
ATOM 1603 C CA . TYR A 1 193 ? -4.144 -5.117 18.859 1.00 93.94 193 TYR A CA 1
ATOM 1604 C C . TYR A 1 193 ? -4.788 -4.567 20.131 1.00 93.94 193 TYR A C 1
ATOM 1606 O O . TYR A 1 193 ? -5.151 -5.334 21.023 1.00 93.94 193 TYR A O 1
ATOM 1614 N N . LYS A 1 194 ? -5.028 -3.252 20.191 1.00 92.31 194 LYS A N 1
ATOM 1615 C CA . LYS A 1 194 ? -5.729 -2.618 21.319 1.00 92.31 194 LYS A CA 1
ATOM 1616 C C . LYS A 1 194 ? -7.185 -3.062 21.418 1.00 92.31 194 LYS A C 1
ATOM 1618 O O . LYS A 1 194 ? -7.678 -3.303 22.517 1.00 92.31 194 LYS A O 1
ATOM 1623 N N . LEU A 1 195 ? -7.869 -3.204 20.284 1.00 92.06 195 LEU A N 1
ATOM 1624 C CA . LEU A 1 195 ? -9.247 -3.683 20.231 1.00 92.06 195 LEU A CA 1
ATOM 1625 C C . LEU A 1 195 ? -9.364 -5.130 20.721 1.00 92.06 195 LEU A C 1
ATOM 1627 O O . LEU A 1 195 ? -10.379 -5.480 21.311 1.00 92.06 195 LEU A O 1
ATOM 1631 N N . TYR A 1 196 ? -8.361 -5.974 20.512 1.00 90.94 196 TYR A N 1
ATOM 1632 C CA . TYR A 1 196 ? -8.366 -7.348 21.017 1.00 90.94 196 TYR A CA 1
ATOM 1633 C C . TYR A 1 196 ? -7.672 -7.504 22.377 1.00 90.94 196 TYR A C 1
ATOM 1635 O O . TYR A 1 196 ? -7.760 -8.571 22.976 1.00 90.94 196 TYR A O 1
ATOM 1643 N N . GLY A 1 197 ? -7.069 -6.434 22.904 1.00 90.62 197 GLY A N 1
ATOM 1644 C CA . GLY A 1 197 ? -6.418 -6.430 24.212 1.00 90.62 197 GLY A CA 1
ATOM 1645 C C . GLY A 1 197 ? -5.136 -7.261 24.260 1.00 90.62 197 GLY A C 1
ATOM 1646 O O . GLY A 1 197 ? -4.855 -7.845 25.301 1.00 90.62 197 GLY A O 1
ATOM 1647 N N . LEU A 1 198 ? -4.397 -7.332 23.147 1.00 93.12 198 LEU A N 1
ATOM 1648 C CA . LEU A 1 198 ? -3.189 -8.153 23.048 1.00 93.12 198 LEU A CA 1
ATOM 1649 C C . LEU A 1 198 ? -2.057 -7.618 23.927 1.00 93.12 198 LEU A C 1
ATOM 1651 O O . LEU A 1 198 ? -1.848 -6.403 24.015 1.00 93.12 198 LEU A O 1
ATOM 1655 N N . SER A 1 199 ? -1.294 -8.535 24.521 1.00 92.25 199 SER A N 1
ATOM 1656 C CA . SER A 1 199 ? -0.063 -8.218 25.247 1.00 92.25 199 SER A CA 1
ATOM 1657 C C . SER A 1 199 ? 1.121 -7.973 24.303 1.00 92.25 199 SER A C 1
ATOM 1659 O O . SER A 1 199 ? 1.090 -8.322 23.121 1.00 92.25 199 SER A O 1
ATOM 1661 N N . GLU A 1 200 ? 2.206 -7.394 24.823 1.00 90.69 200 GLU A N 1
ATOM 1662 C CA . GLU A 1 200 ? 3.437 -7.204 24.043 1.00 90.69 200 GLU A CA 1
ATOM 1663 C C . GLU A 1 200 ? 4.031 -8.537 23.567 1.00 90.69 200 GLU A C 1
ATOM 1665 O O . GLU A 1 200 ? 4.595 -8.608 22.476 1.00 90.69 200 GLU A O 1
ATOM 1670 N N . GLU A 1 201 ? 3.905 -9.600 24.363 1.00 91.88 201 GLU A N 1
ATOM 1671 C CA . GLU A 1 201 ? 4.343 -10.946 23.995 1.00 91.88 201 GLU A CA 1
ATOM 1672 C C . GLU A 1 201 ? 3.516 -11.508 22.835 1.00 91.88 201 GLU A C 1
ATOM 1674 O O . GLU A 1 201 ? 4.085 -12.035 21.881 1.00 91.88 201 GLU A O 1
ATOM 1679 N N . GLU A 1 202 ? 2.189 -11.355 22.873 1.00 92.38 202 GLU A N 1
ATOM 1680 C CA . GLU A 1 202 ? 1.300 -11.797 21.791 1.00 92.38 202 GLU A CA 1
ATOM 1681 C C . GLU A 1 202 ? 1.574 -11.032 20.491 1.00 92.38 202 GLU A C 1
ATOM 1683 O O . GLU A 1 202 ? 1.633 -11.635 19.418 1.00 92.38 202 GLU A O 1
ATOM 1688 N N . ILE A 1 203 ? 1.820 -9.721 20.583 1.00 91.75 203 ILE A N 1
ATOM 1689 C CA . ILE A 1 203 ? 2.190 -8.889 19.430 1.00 91.75 203 ILE A CA 1
ATOM 1690 C C . ILE A 1 203 ? 3.515 -9.367 18.821 1.00 91.75 203 ILE A C 1
ATOM 1692 O O . ILE A 1 203 ? 3.593 -9.544 17.607 1.00 91.75 203 ILE A O 1
ATOM 1696 N N . LYS A 1 204 ? 4.542 -9.646 19.637 1.00 91.06 204 LYS A N 1
ATOM 1697 C CA . LYS A 1 204 ? 5.838 -10.152 19.141 1.00 91.06 204 LYS A CA 1
ATOM 1698 C C . LYS A 1 204 ? 5.705 -11.474 18.390 1.00 91.06 204 LYS A C 1
ATOM 1700 O O . LYS A 1 204 ? 6.364 -11.649 17.366 1.00 91.06 204 LYS A O 1
ATOM 1705 N N . ILE A 1 205 ? 4.849 -12.375 18.878 1.00 90.62 205 ILE A N 1
ATOM 1706 C CA . ILE A 1 205 ? 4.560 -13.655 18.216 1.00 90.62 205 ILE A CA 1
ATOM 1707 C C . ILE A 1 205 ? 3.933 -13.410 16.836 1.00 90.62 205 ILE A C 1
ATOM 1709 O O . ILE A 1 205 ? 4.355 -14.021 15.857 1.00 90.62 205 ILE A O 1
ATOM 1713 N N . ILE A 1 206 ? 2.961 -12.497 16.738 1.00 88.06 206 ILE A N 1
ATOM 1714 C CA . ILE A 1 206 ? 2.292 -12.156 15.469 1.00 88.06 206 ILE A CA 1
ATOM 1715 C C . ILE A 1 206 ? 3.265 -11.505 14.480 1.00 88.06 206 ILE A C 1
ATOM 1717 O O . ILE A 1 206 ? 3.264 -11.845 13.299 1.00 88.06 206 ILE A O 1
ATOM 1721 N N . GLU A 1 207 ? 4.116 -10.598 14.957 1.00 87.56 207 GLU A N 1
ATOM 1722 C CA . GLU A 1 207 ? 5.102 -9.905 14.125 1.00 87.56 207 GLU A CA 1
ATOM 1723 C C . GLU A 1 207 ? 6.327 -10.772 13.774 1.00 87.56 207 GLU A C 1
ATOM 1725 O O . GLU A 1 207 ? 7.181 -10.333 13.001 1.00 87.56 207 GLU A O 1
ATOM 1730 N N . GLY A 1 208 ? 6.443 -11.984 14.333 1.00 84.06 208 GLY A N 1
ATOM 1731 C CA . GLY A 1 208 ? 7.576 -12.884 14.103 1.00 84.06 208 GLY A CA 1
ATOM 1732 C C . GLY A 1 208 ? 8.909 -12.349 14.641 1.00 84.06 208 GLY A C 1
ATOM 1733 O O . GLY A 1 208 ? 9.956 -12.608 14.048 1.00 84.06 208 GLY A O 1
ATOM 1734 N N . ARG A 1 209 ? 8.871 -11.568 15.730 1.00 72.81 209 ARG A N 1
ATOM 1735 C CA . ARG A 1 209 ? 10.030 -10.908 16.364 1.00 72.81 209 ARG A CA 1
ATOM 1736 C C . ARG A 1 209 ? 10.526 -11.669 17.607 1.00 72.81 209 ARG A C 1
ATOM 1738 O O . ARG A 1 209 ? 10.646 -11.064 18.673 1.00 72.81 209 ARG A O 1
ATOM 1745 N N . GLU A 1 210 ? 10.760 -12.978 17.481 1.00 51.88 210 GLU A N 1
ATOM 1746 C CA . GLU A 1 210 ? 11.393 -13.800 18.539 1.00 51.88 210 GLU A CA 1
ATOM 1747 C C . GLU A 1 210 ? 12.888 -13.495 18.718 1.00 51.88 210 GLU A C 1
ATOM 1749 O O . GLU A 1 210 ? 13.605 -13.359 17.698 1.00 51.88 210 GLU A O 1
#

Organism: NCBI:txid1160286

Radius of gyration: 23.64 Å; chains: 1; bounding box: 50×51×58 Å

Sequence (210 aa):
MSQNSAVLGDTEKQGRLRFFGQYMENIPIRKISFNTNSDRRQQSLEKLIKSYQEKQEILKEIEEHIRREETDIVHDILAYLAEQMIEINREKQKEIKSFLRYLERIIGSAIDNLTNKSKIQNYLGDYQKSEPHLSCDQLWEILKKNKKKITVNLLDRQIQETLEKEYQTSLDKLLPLKQQLSATDELIDLIVYKLYGLSEEEIKIIEGRE

Secondary structure (DSSP, 8-state):
------EES-GGGT-EE---HHHHTTS-PPPPP--S-HHHHHHHHHHHHHHTTSHHHHHHHHHHHHHTT-HHHHHHHHHHHHHHHHHHHHHHHHHHHHHHHHHHHHHTS-GGGSTTHHHHHTTT--TTTTPPPPPHHHHHHHHHHTGGG--S-TT-HHHHHHHHHHHHHHHHHHHHHHHHHHHHHHHHHHHHHHHHT--HHHHHHHHT--

Foldseek 3Di:
DDPDQDFDDDPVVVTDRDDDVVNVVPDPDDDQDPPDDPVVLVVLLVVLVVCLVPLVVSLVSLLVCLVVSVVVSLVVNLVVLVVVLVVLVVVLVVLLVVLQVVVCVLQVAHLVVFDVSVLSSCQCPALVVVGHGNDPVNVLVSVVVCVVRGPDDSPDPVSSVVNVVSVVVSCVSNVVSSVSSNSSVVSSVSSVCSNVVHDPVRVCVVVVPD